Protein AF-A0A640V1C4-F1 (afdb_monomer_lite)

Radius of gyration: 20.79 Å; chains: 1; bounding box: 51×42×78 Å

Structure (mmCIF, N/CA/C/O backbone):
data_AF-A0A640V1C4-F1
#
_entry.id   AF-A0A640V1C4-F1
#
loop_
_atom_site.group_PDB
_atom_site.id
_atom_site.type_symbol
_atom_site.label_atom_id
_atom_site.label_alt_id
_atom_site.label_comp_id
_atom_site.label_asym_id
_atom_site.label_entity_id
_atom_site.label_seq_id
_atom_site.pdbx_PDB_ins_code
_atom_site.Cartn_x
_atom_site.Cartn_y
_atom_site.Cartn_z
_atom_site.occupancy
_atom_site.B_iso_or_equiv
_atom_site.auth_seq_id
_atom_site.auth_comp_id
_atom_site.auth_asym_id
_atom_site.auth_atom_id
_atom_site.pdbx_PDB_model_num
ATOM 1 N N . MET A 1 1 ? -0.169 -24.422 31.582 1.00 44.16 1 MET A N 1
ATOM 2 C CA . MET A 1 1 ? -1.119 -24.370 30.448 1.00 44.16 1 MET A CA 1
ATOM 3 C C . MET A 1 1 ? -2.430 -23.722 30.916 1.00 44.16 1 MET A C 1
ATOM 5 O O . MET A 1 1 ? -3.466 -24.357 30.898 1.00 44.16 1 MET A O 1
ATOM 9 N N . TRP A 1 2 ? -2.355 -22.484 31.422 1.00 37.91 2 TRP A N 1
ATOM 10 C CA . TRP A 1 2 ? -3.488 -21.727 32.003 1.00 37.91 2 TRP A CA 1
ATOM 11 C C . TRP A 1 2 ? -3.506 -20.279 31.468 1.00 37.91 2 TRP A C 1
ATOM 13 O O . TRP A 1 2 ? -4.555 -19.757 31.126 1.00 37.91 2 TRP A O 1
ATOM 23 N N . LEU A 1 3 ? -2.325 -19.706 31.197 1.00 38.19 3 LEU A N 1
ATOM 24 C CA . LEU A 1 3 ? -2.146 -18.369 30.606 1.00 38.19 3 LEU A CA 1
ATOM 25 C C . LEU A 1 3 ? -2.745 -18.170 29.197 1.00 38.19 3 LEU A C 1
ATOM 27 O O . LEU A 1 3 ? -3.111 -17.053 28.848 1.00 38.19 3 LEU A O 1
ATOM 31 N N . GLN A 1 4 ? -2.852 -19.220 28.373 1.00 36.84 4 GLN A N 1
ATOM 32 C CA . GLN A 1 4 ? -3.476 -19.104 27.043 1.00 36.84 4 GLN A CA 1
ATOM 33 C C . GLN A 1 4 ? -5.008 -19.062 27.117 1.00 36.84 4 GLN A C 1
ATOM 35 O O . GLN A 1 4 ? -5.627 -18.362 26.321 1.00 36.84 4 GLN A O 1
ATOM 40 N N . ALA A 1 5 ? -5.607 -19.775 28.075 1.00 37.62 5 ALA A N 1
ATOM 41 C CA . ALA A 1 5 ? -7.051 -19.762 28.290 1.00 37.62 5 ALA A CA 1
ATOM 42 C C . ALA A 1 5 ? -7.497 -18.413 28.872 1.00 37.62 5 ALA A C 1
ATOM 44 O O . ALA A 1 5 ? -8.430 -17.812 28.347 1.00 37.62 5 ALA A O 1
ATOM 45 N N . ASP A 1 6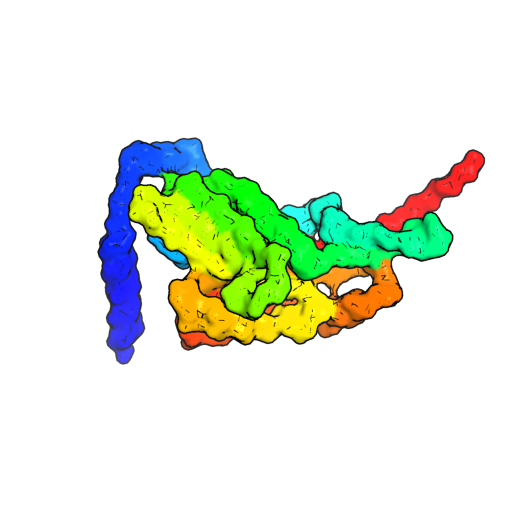 ? -6.745 -17.876 29.840 1.00 36.06 6 ASP A N 1
ATOM 46 C CA . ASP A 1 6 ? -7.008 -16.556 30.429 1.00 36.06 6 ASP A CA 1
ATOM 47 C C . ASP A 1 6 ? -6.883 -15.420 29.404 1.00 36.06 6 ASP A C 1
ATOM 49 O O . ASP A 1 6 ? -7.703 -14.506 29.387 1.00 36.06 6 ASP A O 1
ATOM 53 N N . ALA A 1 7 ? -5.910 -15.486 28.488 1.00 42.66 7 ALA A N 1
ATOM 54 C CA . ALA A 1 7 ? -5.759 -14.483 27.430 1.00 42.66 7 ALA A CA 1
ATOM 55 C C . ALA A 1 7 ? -6.919 -14.505 26.417 1.00 42.66 7 ALA A C 1
ATOM 57 O O . ALA A 1 7 ? -7.320 -13.454 25.910 1.00 42.66 7 ALA A O 1
ATOM 58 N N . VAL A 1 8 ? -7.470 -15.686 26.121 1.00 43.12 8 VAL A N 1
ATOM 59 C CA . VAL A 1 8 ? -8.673 -15.830 25.285 1.00 43.12 8 VAL A CA 1
ATOM 60 C C . VAL A 1 8 ? -9.899 -15.312 26.035 1.00 43.12 8 VAL A C 1
ATOM 62 O O . VAL A 1 8 ? -10.632 -14.493 25.489 1.00 43.12 8 VAL A O 1
ATOM 65 N N . GLN A 1 9 ? -10.058 -15.665 27.313 1.00 43.44 9 GLN A N 1
ATOM 66 C CA . GLN A 1 9 ? -11.149 -15.171 28.156 1.00 43.44 9 GLN A CA 1
ATOM 67 C C . GLN A 1 9 ? -11.111 -13.651 28.338 1.00 43.44 9 GLN A C 1
ATOM 69 O O . GLN A 1 9 ? -12.154 -13.010 28.256 1.00 43.44 9 GLN A O 1
ATOM 74 N N . MET A 1 10 ? -9.934 -13.044 28.519 1.00 38.44 10 MET A N 1
ATOM 75 C CA . MET A 1 10 ? -9.789 -11.586 28.585 1.00 38.44 10 MET A CA 1
ATOM 76 C C . MET A 1 10 ? -10.140 -10.928 27.248 1.00 38.44 10 MET A C 1
ATOM 78 O O . MET A 1 10 ? -10.856 -9.932 27.242 1.00 38.44 10 MET A O 1
ATOM 82 N N . ARG A 1 11 ? -9.714 -11.495 26.109 1.00 47.09 11 ARG A N 1
ATOM 83 C CA . ARG A 1 11 ? -10.100 -10.993 24.775 1.00 47.09 11 ARG A CA 1
ATOM 84 C C . ARG A 1 11 ? -11.603 -11.081 24.541 1.00 47.09 11 ARG A C 1
ATOM 86 O O . ARG A 1 11 ? -12.187 -10.130 24.032 1.00 47.09 11 ARG A O 1
ATOM 93 N N . ASP A 1 12 ? -12.225 -12.185 24.929 1.00 45.78 12 ASP A N 1
ATOM 94 C CA . ASP A 1 12 ? -13.661 -12.388 24.746 1.00 45.78 12 ASP A CA 1
ATOM 95 C C . ASP A 1 12 ? -14.487 -11.544 25.726 1.00 45.78 12 ASP A C 1
ATOM 97 O O . ASP A 1 12 ? -15.530 -11.015 25.349 1.00 45.78 12 ASP A O 1
ATOM 101 N N . THR A 1 13 ? -13.978 -11.295 26.935 1.00 47.22 13 THR A N 1
ATOM 102 C CA . THR A 1 13 ? -14.592 -10.369 27.902 1.00 47.22 13 THR A CA 1
ATOM 103 C C . THR A 1 13 ? -14.493 -8.922 27.423 1.00 47.22 13 THR A C 1
ATOM 105 O O . THR A 1 13 ? -15.481 -8.197 27.477 1.00 47.22 13 THR A O 1
ATOM 108 N N . VAL A 1 14 ? -13.345 -8.507 26.875 1.00 49.28 14 VAL A N 1
ATOM 109 C CA . VAL A 1 14 ? -13.180 -7.180 26.256 1.00 49.28 14 VAL A CA 1
ATOM 110 C C . VAL A 1 14 ? -14.078 -7.037 25.022 1.00 49.28 14 VAL A C 1
ATOM 112 O O . VAL A 1 14 ? -14.705 -5.996 24.857 1.00 49.28 14 VAL A O 1
ATOM 115 N N . ARG A 1 15 ? -14.227 -8.082 24.193 1.00 46.38 15 ARG A N 1
ATOM 116 C CA . ARG A 1 15 ? -15.181 -8.100 23.063 1.00 46.38 15 ARG A CA 1
ATOM 117 C C . ARG A 1 15 ? -16.635 -7.984 23.518 1.00 46.38 15 ARG A C 1
ATOM 119 O O . ARG A 1 15 ? -17.399 -7.267 22.883 1.00 46.38 15 ARG A O 1
ATOM 126 N N . ALA A 1 16 ? -17.008 -8.664 24.600 1.00 47.94 16 ALA A N 1
ATOM 127 C CA . ALA A 1 16 ? -18.356 -8.609 25.158 1.00 47.94 16 ALA A CA 1
ATOM 128 C C . ALA A 1 16 ? -18.658 -7.257 25.827 1.00 47.94 16 ALA A C 1
ATOM 130 O O . ALA A 1 16 ? -19.783 -6.776 25.749 1.00 47.94 16 ALA A O 1
ATOM 131 N N . GLN A 1 17 ? -17.657 -6.621 26.445 1.00 43.06 17 GLN A N 1
ATOM 132 C CA . GLN A 1 17 ? -17.787 -5.299 27.067 1.00 43.06 17 GLN A CA 1
ATOM 133 C C . GLN A 1 17 ? -17.730 -4.144 26.056 1.00 43.06 17 GLN A C 1
ATOM 135 O O . GLN A 1 17 ? -18.342 -3.107 26.289 1.00 43.06 17 GLN A O 1
ATOM 140 N N . ALA A 1 18 ? -17.035 -4.320 24.928 1.00 40.16 18 ALA A N 1
ATOM 141 C CA . ALA A 1 18 ? -16.987 -3.358 23.824 1.00 40.16 18 ALA A CA 1
ATOM 142 C C . ALA A 1 18 ? -18.166 -3.495 22.840 1.00 40.16 18 ALA A C 1
ATOM 144 O O . ALA A 1 18 ? -18.240 -2.757 21.856 1.00 40.16 18 ALA A O 1
ATOM 145 N N . TRP A 1 19 ? -19.082 -4.440 23.073 1.00 42.59 19 TRP A N 1
ATOM 146 C CA . TRP A 1 19 ? -20.256 -4.620 22.229 1.00 42.59 19 TRP A CA 1
ATOM 147 C C . TRP A 1 19 ? -21.322 -3.569 22.557 1.00 42.59 19 TRP A C 1
ATOM 149 O O . TRP A 1 19 ? -22.032 -3.662 23.557 1.00 42.59 19 TRP A O 1
ATOM 159 N N . LEU A 1 20 ? -21.445 -2.567 21.687 1.00 47.56 20 LEU A N 1
ATOM 160 C CA . LEU A 1 20 ? -22.594 -1.667 21.649 1.00 47.56 20 LEU A CA 1
ATOM 161 C C . LEU A 1 20 ? -23.646 -2.250 20.690 1.00 47.56 20 LEU A C 1
ATOM 163 O O . LEU A 1 20 ? -23.305 -2.575 19.548 1.00 47.56 20 LEU A O 1
ATOM 167 N N . PRO A 1 21 ? -24.912 -2.404 21.116 1.00 48.41 21 PRO A N 1
ATOM 168 C CA . PRO A 1 21 ? -25.962 -2.897 20.239 1.00 48.41 21 PRO A CA 1
ATOM 169 C C . PRO A 1 21 ? -26.198 -1.909 19.093 1.00 48.41 21 PRO A C 1
ATOM 171 O O . PRO A 1 21 ? -26.337 -0.705 19.310 1.00 48.41 21 PRO A O 1
ATOM 174 N N . LEU A 1 22 ? -26.266 -2.440 17.873 1.00 52.56 22 LEU A N 1
ATOM 175 C CA . LEU A 1 22 ? -26.587 -1.667 16.677 1.00 52.56 22 LEU A CA 1
ATOM 176 C C . LEU A 1 22 ? -27.995 -1.085 16.792 1.00 52.56 22 LEU A C 1
ATOM 178 O O . LEU A 1 22 ? -28.946 -1.760 17.192 1.00 52.56 22 LEU A O 1
ATOM 182 N N . THR A 1 23 ? -28.146 0.161 16.377 1.00 59.41 23 THR A N 1
ATOM 183 C CA . THR A 1 23 ? -29.446 0.798 16.217 1.00 59.41 23 THR A CA 1
ATOM 184 C C . THR A 1 23 ? -30.248 0.117 15.103 1.00 59.41 23 THR A C 1
ATOM 186 O O . THR A 1 23 ? -29.709 -0.438 14.144 1.00 59.41 23 THR A O 1
ATOM 189 N N . ALA A 1 24 ? -31.578 0.219 15.167 1.00 56.81 24 ALA A N 1
ATOM 190 C CA . ALA A 1 24 ? -32.470 -0.294 14.119 1.00 56.81 24 ALA A CA 1
ATOM 191 C C . ALA A 1 24 ? -32.275 0.383 12.742 1.00 56.81 24 ALA A C 1
ATOM 193 O O . ALA A 1 24 ? -32.840 -0.064 11.740 1.00 56.81 24 ALA A O 1
ATOM 194 N N . ALA A 1 25 ? -31.529 1.489 12.680 1.00 56.00 25 ALA A N 1
ATOM 195 C CA . ALA A 1 25 ? -31.087 2.103 11.434 1.00 56.00 25 ALA A CA 1
ATOM 196 C C . ALA A 1 25 ? -29.854 1.372 10.878 1.00 56.00 25 ALA A C 1
ATOM 198 O O . ALA A 1 25 ? -29.907 0.896 9.749 1.00 56.00 25 ALA A O 1
ATOM 199 N N . GLU A 1 26 ? -28.818 1.173 11.699 1.00 55.41 26 GLU A N 1
ATOM 200 C CA . GLU A 1 26 ? -27.580 0.472 11.317 1.00 55.41 26 GLU A CA 1
ATOM 201 C C . GLU A 1 26 ? -27.840 -0.987 10.909 1.00 55.41 26 GLU A C 1
ATOM 203 O O . GLU A 1 26 ? -27.316 -1.453 9.902 1.00 55.41 26 GLU A O 1
ATOM 208 N N . VAL A 1 27 ? -28.718 -1.705 11.624 1.00 56.31 27 VAL A N 1
ATOM 209 C CA . VAL A 1 27 ? -29.113 -3.077 11.245 1.00 56.31 27 VAL A CA 1
ATOM 210 C C . VAL A 1 27 ? -29.747 -3.096 9.853 1.00 56.31 27 VAL A C 1
ATOM 212 O O . VAL A 1 27 ? -29.447 -3.958 9.034 1.00 56.31 27 VAL A O 1
ATOM 215 N N . ARG A 1 28 ? -30.605 -2.122 9.552 1.00 53.81 28 ARG A N 1
ATOM 216 C CA . ARG A 1 28 ? -31.293 -2.022 8.260 1.00 53.81 28 ARG A CA 1
ATOM 217 C C . ARG A 1 28 ? -30.329 -1.654 7.135 1.00 53.81 28 ARG A C 1
ATOM 219 O O . ARG A 1 28 ? -30.473 -2.144 6.021 1.00 53.81 28 ARG A O 1
ATOM 226 N N . GLU A 1 29 ? -29.344 -0.820 7.433 1.00 57.28 29 GLU A N 1
ATOM 227 C CA . GLU A 1 29 ? -28.313 -0.364 6.503 1.00 57.28 29 GLU A CA 1
ATOM 228 C C . GLU A 1 29 ? -27.321 -1.483 6.140 1.00 57.28 29 GLU A C 1
ATOM 230 O O . GLU A 1 29 ? -26.964 -1.641 4.974 1.00 57.28 29 GLU A O 1
ATOM 235 N N . VAL A 1 30 ? -26.968 -2.342 7.102 1.00 56.03 30 VAL A N 1
ATOM 236 C CA . VAL A 1 30 ? -26.207 -3.583 6.862 1.00 56.03 30 VAL A CA 1
ATOM 237 C C . VAL A 1 30 ? -27.022 -4.580 6.033 1.00 56.03 30 VAL A C 1
ATOM 239 O O . VAL A 1 30 ? -26.510 -5.173 5.089 1.00 56.03 30 VAL A O 1
ATOM 242 N N . LEU A 1 31 ? -28.309 -4.754 6.352 1.00 49.59 31 LEU A N 1
ATOM 243 C CA . LEU A 1 31 ? -29.178 -5.725 5.675 1.00 49.59 31 LEU A CA 1
ATOM 244 C C . LEU A 1 31 ? -29.543 -5.336 4.234 1.00 49.59 31 LEU A C 1
ATOM 246 O O . LEU A 1 31 ? -29.953 -6.196 3.458 1.00 49.59 31 LEU A O 1
ATOM 250 N N . THR A 1 32 ? -29.413 -4.062 3.865 1.00 51.41 32 THR A N 1
ATOM 251 C CA . THR A 1 32 ? -29.783 -3.550 2.533 1.00 51.41 32 THR A CA 1
ATOM 252 C C . THR A 1 32 ? -28.600 -3.422 1.571 1.00 51.41 32 THR A C 1
ATOM 254 O O . THR A 1 32 ? -28.812 -3.136 0.396 1.00 51.41 32 THR A O 1
ATOM 257 N N . SER A 1 33 ? -27.361 -3.655 2.018 1.00 49.31 33 SER A N 1
ATOM 258 C CA . SER A 1 33 ? -26.157 -3.599 1.176 1.00 49.31 33 SER A CA 1
ATOM 259 C C . SER A 1 33 ? -25.175 -4.728 1.531 1.00 49.31 33 SER A C 1
ATOM 261 O O . SER A 1 33 ? -24.498 -4.636 2.553 1.00 49.31 33 SER A O 1
ATOM 263 N N . PRO A 1 34 ? -25.020 -5.766 0.684 1.00 50.31 34 PRO A N 1
ATOM 264 C CA . PRO A 1 34 ? -24.156 -6.922 0.969 1.00 50.31 34 PRO A CA 1
ATOM 265 C C . PRO A 1 34 ? -22.673 -6.581 1.184 1.00 50.31 34 PRO A C 1
ATOM 267 O O . PRO A 1 34 ? -21.942 -7.354 1.798 1.00 50.31 34 PRO A O 1
ATOM 270 N N . SER A 1 35 ? -22.215 -5.437 0.668 1.00 49.25 35 SER A N 1
ATOM 271 C CA . SER A 1 35 ? -20.837 -4.952 0.800 1.00 49.25 35 SER A CA 1
ATOM 272 C C . SER A 1 35 ? -20.545 -4.260 2.134 1.00 49.25 35 SER A C 1
ATOM 274 O O . SER A 1 35 ? -19.381 -3.977 2.421 1.00 49.25 35 SER A O 1
ATOM 276 N N . ARG A 1 36 ? -21.568 -3.960 2.946 1.00 53.66 36 ARG A N 1
ATOM 277 C CA . ARG A 1 36 ? -21.423 -3.139 4.149 1.00 53.66 36 ARG A CA 1
ATOM 278 C C . ARG A 1 36 ? -21.170 -3.989 5.394 1.00 53.66 36 ARG A C 1
ATOM 280 O O . ARG A 1 36 ? -21.973 -4.849 5.747 1.00 53.66 36 ARG A O 1
ATOM 287 N N . ARG A 1 37 ? -20.052 -3.736 6.086 1.00 56.66 37 ARG A N 1
ATOM 288 C CA . ARG A 1 37 ? -19.650 -4.471 7.302 1.00 56.66 37 ARG A CA 1
ATOM 289 C C . ARG A 1 37 ? -19.792 -3.623 8.568 1.00 56.66 37 ARG A C 1
ATOM 291 O O . ARG A 1 37 ? -19.600 -2.408 8.552 1.00 56.66 37 ARG A O 1
ATOM 298 N N . ILE A 1 38 ? -20.101 -4.298 9.675 1.00 56.31 38 ILE A N 1
ATOM 299 C CA . ILE A 1 38 ? -20.095 -3.733 11.030 1.00 56.31 38 ILE A CA 1
ATOM 300 C C . ILE A 1 38 ? -18.656 -3.742 11.546 1.00 56.31 38 ILE A C 1
ATOM 302 O O . ILE A 1 38 ? -18.077 -4.807 11.754 1.00 56.31 38 ILE A O 1
ATOM 306 N N . THR A 1 39 ? -18.080 -2.561 11.752 1.00 62.75 39 THR A N 1
ATOM 307 C CA . THR A 1 39 ? -16.730 -2.383 12.304 1.00 62.75 39 THR A CA 1
ATOM 308 C C . THR A 1 39 ? -16.825 -1.589 13.603 1.00 62.75 39 THR A C 1
ATOM 310 O O . THR A 1 39 ? -17.024 -0.375 13.579 1.00 62.75 39 THR A O 1
ATOM 313 N N . GLY A 1 40 ? -16.714 -2.281 14.735 1.00 65.62 40 GLY A N 1
ATOM 314 C CA . GLY A 1 40 ? -16.736 -1.695 16.079 1.00 65.62 40 GLY A CA 1
ATOM 315 C C . GLY A 1 40 ? -15.362 -1.624 16.752 1.00 65.62 40 GLY A C 1
ATOM 316 O O . GLY A 1 40 ? -15.235 -0.998 17.798 1.00 65.62 40 GLY A O 1
ATOM 317 N N . SER A 1 41 ? -14.326 -2.245 16.172 1.00 78.00 41 SER A N 1
ATOM 318 C CA . SER A 1 41 ? -12.961 -2.230 16.715 1.00 78.00 41 SER A CA 1
ATOM 319 C C . SER A 1 41 ? -11.917 -1.844 15.670 1.00 78.00 41 SER A C 1
ATOM 321 O O . SER A 1 41 ? -12.142 -1.964 14.461 1.00 78.00 41 SER A O 1
ATOM 323 N N . ARG A 1 42 ? -10.741 -1.413 16.142 1.00 82.25 42 ARG A N 1
ATOM 324 C CA . ARG A 1 42 ? -9.599 -1.086 15.280 1.00 82.25 42 ARG A CA 1
ATOM 325 C C . ARG A 1 42 ? -9.174 -2.291 14.441 1.00 82.25 42 ARG A C 1
ATOM 327 O O . ARG A 1 42 ? -8.930 -2.128 13.260 1.00 82.25 42 ARG A O 1
ATOM 334 N N . GLU A 1 43 ? -9.152 -3.495 15.006 1.00 84.69 43 GLU A N 1
ATOM 335 C CA . GLU A 1 43 ? -8.774 -4.732 14.304 1.00 84.69 43 GLU A CA 1
ATOM 336 C C . GLU A 1 43 ? -9.743 -5.051 13.164 1.00 84.69 43 GLU A C 1
ATOM 338 O O . GLU A 1 43 ? -9.320 -5.430 12.074 1.00 84.69 43 GLU A O 1
ATOM 343 N N . GLN A 1 44 ? -11.045 -4.860 13.396 1.00 81.62 44 GLN A N 1
ATOM 344 C CA . GLN A 1 44 ? -12.054 -5.017 12.351 1.00 81.62 44 GLN A CA 1
ATOM 345 C C . GLN A 1 44 ? -11.887 -3.959 11.260 1.00 81.62 44 GLN A C 1
ATOM 347 O O . GLN A 1 44 ? -11.971 -4.288 10.079 1.00 81.62 44 GLN A O 1
ATOM 352 N N . PHE A 1 45 ? -11.615 -2.706 11.636 1.00 86.00 45 PHE A N 1
ATOM 353 C CA . PHE A 1 45 ? -11.365 -1.649 10.662 1.00 86.00 45 PHE A CA 1
ATOM 354 C C . PHE A 1 45 ? -10.083 -1.910 9.853 1.00 86.00 45 PHE A C 1
ATOM 356 O O . PHE A 1 45 ? -10.128 -1.838 8.627 1.00 86.00 45 PHE A O 1
ATOM 363 N N . THR A 1 46 ? -8.982 -2.334 10.484 1.00 88.50 46 THR A N 1
ATOM 364 C CA . THR A 1 46 ? -7.753 -2.734 9.779 1.00 88.50 46 THR A CA 1
ATOM 365 C C . THR A 1 46 ? -8.011 -3.883 8.812 1.00 88.50 46 THR A C 1
ATOM 367 O O . THR A 1 46 ? -7.509 -3.847 7.693 1.00 88.50 46 THR A O 1
ATOM 370 N N . ALA A 1 47 ? -8.813 -4.882 9.198 1.00 87.69 47 ALA A N 1
ATOM 371 C CA . ALA A 1 47 ? -9.174 -5.979 8.304 1.00 87.69 47 ALA A CA 1
ATOM 372 C C . ALA A 1 47 ? -9.929 -5.478 7.061 1.00 87.69 47 ALA A C 1
ATOM 374 O O . ALA A 1 47 ? -9.615 -5.899 5.953 1.00 87.69 47 ALA A O 1
ATOM 375 N N . VAL A 1 48 ? -10.858 -4.528 7.220 1.00 87.38 48 VAL A N 1
ATOM 376 C CA . VAL A 1 48 ? -11.571 -3.909 6.089 1.00 87.38 48 VAL A CA 1
ATOM 377 C C . VAL A 1 48 ? -10.623 -3.098 5.194 1.00 87.38 48 VAL A C 1
ATOM 379 O O . VAL A 1 48 ? -10.716 -3.193 3.969 1.00 87.38 48 VAL A O 1
ATOM 382 N N . VAL A 1 49 ? -9.677 -2.347 5.770 1.00 91.00 49 VAL A N 1
ATOM 383 C CA . VAL A 1 49 ? -8.633 -1.643 4.998 1.00 91.00 49 VAL A CA 1
ATOM 384 C C . VAL A 1 49 ? -7.750 -2.643 4.241 1.00 91.00 49 VAL A C 1
ATOM 386 O O . VAL A 1 49 ? -7.473 -2.448 3.060 1.00 91.00 49 VAL A O 1
ATOM 389 N N . ALA A 1 50 ? -7.338 -3.737 4.886 1.00 92.88 50 ALA A N 1
ATOM 390 C CA . ALA A 1 50 ? -6.513 -4.777 4.276 1.00 92.88 50 ALA A CA 1
ATOM 391 C C . ALA A 1 50 ? -7.236 -5.506 3.130 1.00 92.88 50 ALA A C 1
ATOM 393 O O . ALA A 1 50 ? -6.617 -5.795 2.109 1.00 92.88 50 ALA A O 1
ATOM 394 N N . GLU A 1 51 ? -8.538 -5.762 3.262 1.00 90.31 51 GLU A N 1
ATOM 395 C CA . GLU A 1 51 ? -9.362 -6.302 2.175 1.00 90.31 51 GLU A CA 1
ATOM 396 C C . GLU A 1 51 ? -9.449 -5.326 0.998 1.00 90.31 51 GLU A C 1
ATOM 398 O O . GLU A 1 51 ? -9.211 -5.726 -0.137 1.00 90.31 51 GLU A O 1
ATOM 403 N N . ALA A 1 52 ? -9.699 -4.036 1.255 1.00 92.12 52 ALA A N 1
ATOM 404 C CA . ALA A 1 52 ? -9.725 -3.021 0.201 1.00 92.12 52 ALA A CA 1
ATOM 405 C C . ALA A 1 52 ? -8.371 -2.900 -0.526 1.00 92.12 52 ALA A C 1
ATOM 407 O O . ALA A 1 52 ? -8.343 -2.735 -1.745 1.00 92.12 52 ALA A O 1
ATOM 408 N N . LEU A 1 53 ? -7.251 -3.029 0.196 1.00 95.44 53 LEU A N 1
ATOM 409 C CA . LEU A 1 53 ? -5.910 -3.133 -0.392 1.00 95.44 53 LEU A CA 1
ATOM 410 C C . LEU A 1 53 ? -5.741 -4.399 -1.244 1.00 95.44 53 LEU A C 1
ATOM 412 O O . LEU A 1 53 ? -5.061 -4.345 -2.267 1.00 95.44 53 LEU A O 1
ATOM 416 N N . GLY A 1 54 ? -6.331 -5.521 -0.829 1.00 95.19 54 GLY A N 1
ATOM 417 C CA . GLY A 1 54 ? -6.363 -6.762 -1.605 1.00 95.19 54 GLY A CA 1
ATOM 418 C C . GLY A 1 54 ? -7.078 -6.578 -2.941 1.00 95.19 54 GLY A C 1
ATOM 419 O O . GLY A 1 54 ? -6.522 -6.927 -3.979 1.00 95.19 54 GLY A O 1
ATOM 420 N N . ASP A 1 55 ? -8.236 -5.920 -2.931 1.00 93.81 55 ASP A N 1
ATOM 421 C CA . ASP A 1 55 ? -8.984 -5.630 -4.158 1.00 93.81 55 ASP A CA 1
ATOM 422 C C . ASP A 1 55 ? -8.217 -4.676 -5.085 1.00 93.81 55 ASP A C 1
ATOM 424 O O . ASP A 1 55 ? -8.162 -4.896 -6.291 1.00 93.81 55 ASP A O 1
ATOM 428 N N . ILE A 1 56 ? -7.542 -3.655 -4.535 1.00 95.69 56 ILE A N 1
ATOM 429 C CA . ILE A 1 56 ? -6.633 -2.791 -5.314 1.00 95.69 56 ILE A CA 1
ATOM 430 C C . ILE A 1 56 ? -5.512 -3.621 -5.961 1.00 95.69 56 ILE A C 1
ATOM 432 O O . ILE A 1 56 ? -5.147 -3.380 -7.112 1.00 95.69 56 ILE A O 1
ATOM 436 N N . ALA A 1 57 ? -4.953 -4.596 -5.239 1.00 96.94 57 ALA A N 1
ATOM 437 C CA . ALA A 1 57 ? -3.903 -5.467 -5.762 1.00 96.94 57 ALA A CA 1
ATOM 438 C C . ALA A 1 57 ? -4.405 -6.383 -6.891 1.00 96.94 57 ALA A C 1
ATOM 440 O O . ALA A 1 57 ? -3.647 -6.685 -7.817 1.00 96.94 57 ALA A O 1
ATOM 441 N N . ASP A 1 58 ? -5.654 -6.840 -6.815 1.00 95.94 58 ASP A N 1
ATOM 442 C CA . ASP A 1 58 ? -6.297 -7.653 -7.849 1.00 95.94 58 ASP A CA 1
ATOM 443 C C . ASP A 1 58 ? -6.634 -6.822 -9.097 1.00 95.94 58 ASP A C 1
ATOM 445 O O . ASP A 1 58 ? -6.326 -7.249 -10.218 1.00 95.94 58 ASP A O 1
ATOM 449 N N . ASP A 1 59 ? -7.150 -5.604 -8.915 1.00 95.44 59 ASP A N 1
ATOM 450 C CA . ASP A 1 59 ? -7.382 -4.647 -10.003 1.00 95.44 59 ASP A CA 1
ATOM 451 C C . ASP A 1 59 ? -6.064 -4.321 -10.714 1.00 95.44 59 ASP A C 1
ATOM 453 O O . ASP A 1 59 ? -5.961 -4.457 -11.931 1.00 95.44 59 ASP A O 1
ATOM 457 N N . LEU A 1 60 ? -5.002 -3.997 -9.966 1.00 95.69 60 LEU A N 1
ATOM 458 C CA . LEU A 1 60 ? -3.682 -3.748 -10.551 1.00 95.69 60 LEU A CA 1
ATOM 459 C C . LEU A 1 60 ? -3.129 -4.962 -11.290 1.00 95.69 60 LEU A C 1
ATOM 461 O O . LEU A 1 60 ? -2.413 -4.784 -12.265 1.00 95.69 60 LEU A O 1
ATOM 465 N N . ARG A 1 61 ? -3.442 -6.196 -10.885 1.00 93.88 61 ARG A N 1
ATOM 466 C CA . ARG A 1 61 ? -2.982 -7.399 -11.598 1.00 93.88 61 ARG A CA 1
ATOM 467 C C . ARG A 1 61 ? -3.694 -7.574 -12.938 1.00 93.88 61 ARG A C 1
ATOM 469 O O . ARG A 1 61 ? -3.070 -7.980 -13.920 1.00 93.88 61 ARG A O 1
ATOM 476 N N . THR A 1 62 ? -4.982 -7.261 -12.989 1.00 94.06 62 THR A N 1
ATOM 477 C CA . THR A 1 62 ? -5.840 -7.520 -14.154 1.00 94.06 62 THR A CA 1
ATOM 478 C C . THR A 1 62 ? -5.909 -6.343 -15.128 1.00 94.06 62 THR A C 1
ATOM 480 O O . THR A 1 62 ? -6.005 -6.563 -16.334 1.00 94.06 62 THR A O 1
ATOM 483 N N . ASP A 1 63 ? -5.749 -5.111 -14.647 1.00 94.50 63 ASP A N 1
ATOM 484 C CA . ASP A 1 63 ? -5.884 -3.888 -15.434 1.00 94.50 63 ASP A CA 1
ATOM 485 C C . ASP A 1 63 ? -4.520 -3.241 -15.738 1.00 94.50 63 ASP A C 1
ATOM 487 O O . ASP A 1 63 ? -3.868 -2.610 -14.900 1.00 94.50 63 ASP A O 1
ATOM 491 N N . ARG A 1 64 ? -4.089 -3.365 -16.999 1.00 92.00 64 ARG A N 1
ATOM 492 C CA . ARG A 1 64 ? -2.875 -2.706 -17.504 1.00 92.00 64 ARG A CA 1
ATOM 493 C C . ARG A 1 64 ? -2.996 -1.181 -17.503 1.00 92.00 64 ARG A C 1
ATOM 495 O O . ARG A 1 64 ? -1.990 -0.519 -17.259 1.00 92.00 64 ARG A O 1
ATOM 502 N N . ALA A 1 65 ? -4.169 -0.625 -17.800 1.00 92.06 65 ALA A N 1
ATOM 503 C CA . ALA A 1 65 ? -4.373 0.820 -17.820 1.00 92.06 65 ALA A CA 1
ATOM 504 C C . ALA A 1 65 ? -4.255 1.399 -16.406 1.00 92.06 65 ALA A C 1
ATOM 506 O O . ALA A 1 65 ? -3.643 2.452 -16.233 1.00 92.06 65 ALA A O 1
ATOM 507 N N . LEU A 1 66 ? -4.748 0.681 -15.393 1.00 93.25 66 LEU A N 1
ATOM 508 C CA . LEU A 1 66 ? -4.542 1.049 -13.993 1.00 93.25 66 LEU A CA 1
ATOM 509 C C . LEU A 1 66 ? -3.059 1.018 -13.613 1.00 93.25 66 LEU A C 1
ATOM 511 O O . LEU A 1 66 ? -2.565 1.983 -13.034 1.00 93.25 66 LEU A O 1
ATOM 515 N N . ARG A 1 67 ? -2.314 -0.028 -14.011 1.00 95.00 67 ARG A N 1
ATOM 516 C CA . ARG A 1 67 ? -0.853 -0.053 -13.812 1.00 95.00 67 ARG A CA 1
ATOM 517 C C . ARG A 1 67 ? -0.178 1.124 -14.499 1.00 95.00 67 ARG A C 1
ATOM 519 O O . ARG A 1 67 ? 0.635 1.781 -13.869 1.00 95.00 67 ARG A O 1
ATOM 526 N N . ALA A 1 68 ? -0.531 1.427 -15.749 1.00 92.56 68 ALA A N 1
ATOM 527 C CA . ALA A 1 68 ? 0.077 2.507 -16.524 1.00 92.56 68 ALA A CA 1
ATOM 528 C C . ALA A 1 68 ? -0.088 3.897 -15.880 1.00 92.56 68 ALA A C 1
ATOM 530 O O . ALA A 1 68 ? 0.779 4.746 -16.066 1.00 92.56 68 ALA A O 1
ATOM 531 N N . GLN A 1 69 ? -1.137 4.126 -15.079 1.00 93.44 69 GLN A N 1
ATOM 532 C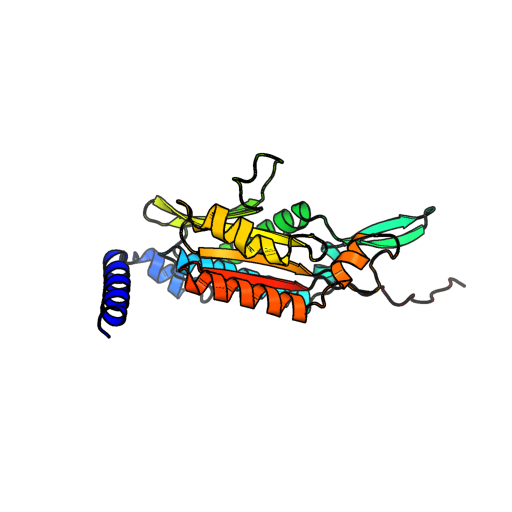 CA . GLN A 1 69 ? -1.306 5.372 -14.315 1.00 93.44 69 GLN A CA 1
ATOM 533 C C . GLN A 1 69 ? -0.213 5.584 -13.255 1.00 93.44 69 GLN A C 1
ATOM 535 O O . GLN A 1 69 ? 0.042 6.721 -12.867 1.00 93.44 69 GLN A O 1
ATOM 540 N N . LEU A 1 70 ? 0.454 4.512 -12.815 1.00 96.19 70 LEU A N 1
ATOM 541 C CA . LEU A 1 70 ? 1.554 4.553 -11.845 1.00 96.19 70 LEU A CA 1
ATOM 542 C C . LEU A 1 70 ? 2.916 4.847 -12.496 1.00 96.19 70 LEU A C 1
ATOM 544 O O . LEU A 1 70 ? 3.951 4.766 -11.836 1.00 96.19 70 LEU A O 1
ATOM 548 N N . TRP A 1 71 ? 2.931 5.145 -13.796 1.00 95.50 71 TRP A N 1
ATOM 549 C CA . TRP A 1 71 ? 4.140 5.380 -14.573 1.00 95.50 71 TRP A CA 1
ATOM 550 C C . TRP A 1 71 ? 4.063 6.710 -15.323 1.00 95.50 71 TRP A C 1
ATOM 552 O O . TRP A 1 71 ? 3.102 7.010 -16.029 1.00 95.50 71 TRP A O 1
ATOM 562 N N . HIS A 1 72 ? 5.132 7.494 -15.243 1.00 93.56 72 HIS A N 1
ATOM 563 C CA . HIS A 1 72 ? 5.284 8.744 -15.973 1.00 93.56 72 HIS A CA 1
ATOM 564 C C . HIS A 1 72 ? 6.111 8.532 -17.231 1.00 93.56 72 HIS A C 1
ATOM 566 O O . HIS A 1 72 ? 7.212 7.976 -17.201 1.00 93.56 72 HIS A O 1
ATOM 572 N N . ARG A 1 73 ? 5.597 9.022 -18.357 1.00 89.25 73 ARG A N 1
ATOM 573 C CA . ARG A 1 73 ? 6.327 9.002 -19.623 1.00 89.25 73 ARG A CA 1
ATOM 574 C C . ARG A 1 73 ? 7.539 9.928 -19.537 1.00 89.25 73 ARG A C 1
ATOM 576 O O . ARG A 1 73 ? 7.419 11.077 -19.113 1.00 89.25 73 ARG A O 1
ATOM 583 N N . ARG A 1 74 ? 8.692 9.461 -20.012 1.00 83.38 74 ARG A N 1
ATOM 584 C CA . ARG A 1 74 ? 9.935 10.232 -20.084 1.00 83.38 74 ARG A CA 1
ATOM 585 C C . ARG A 1 74 ? 10.333 10.462 -21.539 1.00 83.38 74 ARG A C 1
ATOM 587 O O . ARG A 1 74 ? 10.280 9.555 -22.373 1.00 83.38 74 ARG A O 1
ATOM 594 N N . ARG A 1 75 ? 10.745 11.696 -21.839 1.00 79.50 75 ARG A N 1
ATOM 595 C CA . ARG A 1 75 ? 11.346 12.053 -23.127 1.00 79.50 75 ARG A CA 1
ATOM 596 C C . ARG A 1 75 ? 12.863 12.059 -23.035 1.00 79.50 75 ARG A C 1
ATOM 598 O O . ARG A 1 75 ? 13.419 12.511 -22.036 1.00 79.50 75 ARG A O 1
ATOM 605 N N . ARG A 1 76 ? 13.521 11.634 -24.108 1.00 69.31 76 ARG A N 1
ATOM 606 C CA . ARG A 1 76 ? 14.955 11.830 -24.328 1.00 69.31 76 ARG A CA 1
ATOM 607 C C . ARG A 1 76 ? 15.134 12.358 -25.744 1.00 69.31 76 ARG A C 1
ATOM 609 O O . ARG A 1 76 ? 14.630 11.753 -26.676 1.00 69.31 76 ARG A O 1
ATOM 616 N N . ASN A 1 77 ? 15.826 13.488 -25.894 1.00 69.12 77 ASN A N 1
ATOM 617 C CA . ASN A 1 77 ? 16.067 14.133 -27.192 1.00 69.12 77 ASN A CA 1
ATOM 618 C C . ASN A 1 77 ? 14.787 14.325 -28.038 1.00 69.12 77 ASN A C 1
ATOM 620 O O . ASN A 1 77 ? 14.794 14.069 -29.231 1.00 69.12 77 ASN A O 1
ATOM 624 N N . ASN A 1 78 ? 13.699 14.788 -27.409 1.00 73.38 78 ASN A N 1
ATOM 625 C CA . ASN A 1 78 ? 12.365 15.000 -28.001 1.00 73.38 78 ASN A CA 1
ATOM 626 C C . ASN A 1 78 ? 11.551 13.748 -28.372 1.00 73.38 78 ASN A C 1
ATOM 628 O O . ASN A 1 78 ? 10.350 13.894 -28.600 1.00 73.38 78 ASN A O 1
ATOM 632 N N . ASP A 1 79 ? 12.122 12.547 -28.285 1.00 69.44 79 ASP A N 1
ATOM 633 C CA . ASP A 1 79 ? 11.391 11.294 -28.480 1.00 69.44 79 ASP A CA 1
ATOM 634 C C . ASP A 1 79 ? 10.870 10.729 -27.155 1.00 69.44 79 ASP A C 1
ATOM 636 O O . ASP A 1 79 ? 11.485 10.880 -26.093 1.00 69.44 79 ASP A O 1
ATOM 640 N N . TRP A 1 80 ? 9.710 10.073 -27.199 1.00 68.38 80 TRP A N 1
ATOM 641 C CA . TRP A 1 80 ? 9.203 9.288 -26.075 1.00 68.38 80 TRP A CA 1
ATOM 642 C C . TRP A 1 80 ? 9.918 7.945 -26.055 1.00 68.38 80 TRP A C 1
ATOM 644 O O . TRP A 1 80 ? 9.688 7.117 -26.929 1.00 68.38 80 TRP A O 1
ATOM 654 N N . VAL A 1 81 ? 10.784 7.737 -25.066 1.00 71.19 81 VAL A N 1
ATOM 655 C CA . VAL A 1 81 ? 11.689 6.578 -25.068 1.00 71.19 81 VAL A CA 1
ATOM 656 C C . VAL A 1 81 ? 11.295 5.542 -24.021 1.00 71.19 81 VAL A C 1
ATOM 658 O O . VAL A 1 81 ? 11.538 4.355 -24.213 1.00 71.19 81 VAL A O 1
ATOM 661 N N . SER A 1 82 ? 10.703 5.967 -22.903 1.00 85.12 82 SER A N 1
ATOM 662 C CA . SER A 1 82 ? 10.542 5.090 -21.743 1.00 85.12 82 SER A CA 1
ATOM 663 C C . SER A 1 82 ? 9.591 5.657 -20.691 1.00 85.12 82 SER A C 1
ATOM 665 O O . SER A 1 82 ? 9.061 6.767 -20.819 1.00 85.12 82 SER A O 1
ATOM 667 N N . TYR A 1 83 ? 9.389 4.877 -19.632 1.00 92.69 83 TYR A N 1
ATOM 668 C CA . TYR A 1 83 ? 8.622 5.249 -18.456 1.00 92.69 83 TYR A CA 1
ATOM 669 C C . TYR A 1 83 ? 9.498 5.247 -17.204 1.00 92.69 83 TYR A C 1
ATOM 671 O O . TYR A 1 83 ? 10.461 4.486 -17.093 1.00 92.69 83 TYR A O 1
ATOM 679 N N . VAL A 1 84 ? 9.130 6.077 -16.237 1.00 94.56 84 VAL A N 1
ATOM 680 C CA . VAL A 1 84 ? 9.646 6.024 -14.869 1.00 94.56 84 VAL A CA 1
ATOM 681 C C . VAL A 1 84 ? 8.493 5.871 -13.890 1.00 94.56 84 VAL A C 1
ATOM 683 O O . VAL A 1 84 ? 7.415 6.400 -14.156 1.00 94.56 84 VAL A O 1
ATOM 686 N N . PRO A 1 85 ? 8.674 5.134 -12.790 1.00 96.50 85 PRO A N 1
ATOM 687 C CA . PRO A 1 85 ? 7.602 4.920 -11.835 1.00 96.50 85 PRO A CA 1
ATOM 688 C C . PRO A 1 85 ? 7.269 6.217 -11.091 1.00 96.50 85 PRO A C 1
ATOM 690 O O . PRO A 1 85 ? 8.131 7.092 -10.945 1.00 96.50 85 PRO A O 1
ATOM 693 N N . ALA A 1 86 ? 6.031 6.309 -10.615 1.00 94.69 86 ALA A N 1
ATOM 694 C CA . ALA A 1 86 ? 5.594 7.342 -9.685 1.00 94.69 86 ALA A CA 1
ATOM 695 C C . ALA A 1 86 ? 6.421 7.301 -8.392 1.00 94.69 86 ALA A C 1
ATOM 697 O O . ALA A 1 86 ? 6.819 6.228 -7.926 1.00 94.69 86 ALA A O 1
ATOM 698 N N . GLU A 1 87 ? 6.689 8.462 -7.796 1.00 92.69 87 GLU A N 1
ATOM 699 C CA . GLU A 1 87 ? 7.435 8.519 -6.539 1.00 92.69 87 GLU A CA 1
ATOM 700 C C . GLU A 1 87 ? 6.617 7.963 -5.363 1.00 92.69 87 GLU A C 1
ATOM 702 O O . GLU A 1 87 ? 5.389 7.897 -5.397 1.00 92.69 87 GLU A O 1
ATOM 707 N N . GLU A 1 88 ? 7.291 7.608 -4.267 1.00 89.62 88 GLU A N 1
ATOM 708 C CA . GLU A 1 88 ? 6.650 7.019 -3.079 1.00 89.62 88 GLU A CA 1
ATOM 709 C C . GLU A 1 88 ? 5.497 7.882 -2.531 1.00 89.62 88 GLU A C 1
ATOM 711 O O . GLU A 1 88 ? 4.428 7.367 -2.212 1.00 89.62 88 GLU A O 1
ATOM 716 N N . ARG A 1 89 ? 5.651 9.213 -2.524 1.00 87.69 89 ARG A N 1
ATOM 717 C CA . ARG A 1 89 ? 4.589 10.149 -2.110 1.00 87.69 89 ARG A CA 1
ATOM 718 C C . ARG A 1 89 ? 3.380 10.134 -3.050 1.00 87.69 89 ARG A C 1
ATOM 720 O O . ARG A 1 89 ? 2.236 10.249 -2.603 1.00 87.69 89 ARG A O 1
ATOM 727 N N . GLU A 1 90 ? 3.628 10.028 -4.351 1.00 91.06 90 GLU A N 1
ATOM 728 C CA . GLU A 1 90 ? 2.564 9.923 -5.352 1.00 91.06 90 GLU A CA 1
ATOM 729 C C . GLU A 1 90 ? 1.819 8.600 -5.182 1.00 91.06 90 GLU A C 1
ATOM 731 O O . GLU A 1 90 ? 0.589 8.589 -5.224 1.00 91.06 90 GLU A O 1
ATOM 736 N N . MET A 1 91 ? 2.541 7.521 -4.860 1.00 93.50 91 MET A N 1
ATOM 737 C CA . MET A 1 91 ? 1.945 6.229 -4.533 1.00 93.50 91 MET A CA 1
ATOM 738 C C . MET A 1 91 ? 1.063 6.284 -3.287 1.00 93.50 91 MET A C 1
ATOM 740 O O . MET A 1 91 ? -0.064 5.793 -3.338 1.00 93.50 91 MET A O 1
ATOM 744 N N . SER A 1 92 ? 1.508 6.919 -2.199 1.00 89.31 92 SER A N 1
ATOM 745 C CA . SER A 1 92 ? 0.676 7.105 -1.000 1.00 89.31 92 SER A CA 1
ATOM 746 C C . SER A 1 92 ? -0.576 7.929 -1.303 1.00 89.31 92 SER A C 1
ATOM 748 O O . SER A 1 92 ? -1.674 7.577 -0.881 1.00 89.31 92 SER A O 1
ATOM 750 N N . THR A 1 93 ? -0.446 8.992 -2.101 1.00 88.25 93 THR A N 1
ATOM 751 C CA . THR A 1 93 ? -1.589 9.831 -2.503 1.00 88.25 93 THR A CA 1
ATOM 752 C C . THR A 1 93 ? -2.586 9.063 -3.370 1.00 88.25 93 THR A C 1
ATOM 754 O O . THR A 1 93 ? -3.797 9.167 -3.169 1.00 88.25 93 THR A O 1
ATOM 757 N N . TRP A 1 94 ? -2.094 8.287 -4.336 1.00 93.94 94 TRP A N 1
ATOM 758 C CA . TRP A 1 94 ? -2.929 7.454 -5.196 1.00 93.94 94 TRP A CA 1
ATOM 759 C C . TRP A 1 94 ? -3.646 6.368 -4.386 1.00 93.94 94 TRP A C 1
ATOM 761 O O . TRP A 1 94 ? -4.863 6.223 -4.500 1.00 93.94 94 TRP A O 1
ATOM 771 N N . LEU A 1 95 ? -2.928 5.682 -3.489 1.00 93.31 95 LEU A N 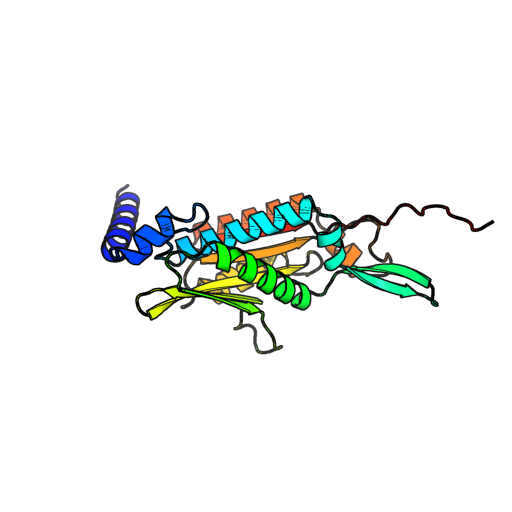1
ATOM 772 C CA . LEU A 1 95 ? -3.508 4.675 -2.600 1.00 93.31 95 LEU A CA 1
ATOM 773 C C . LEU A 1 95 ? -4.577 5.253 -1.682 1.00 93.31 95 LEU A C 1
ATOM 775 O O . LEU A 1 95 ? -5.614 4.620 -1.502 1.00 93.31 95 LEU A O 1
ATOM 779 N N . ALA A 1 96 ? -4.351 6.445 -1.129 1.00 88.69 96 ALA A N 1
ATOM 780 C CA . ALA A 1 96 ? -5.327 7.105 -0.274 1.00 88.69 96 ALA A CA 1
ATOM 781 C C . ALA A 1 96 ? -6.667 7.299 -0.997 1.00 88.69 96 ALA A C 1
ATOM 783 O O . ALA A 1 96 ? -7.710 6.932 -0.460 1.00 88.69 96 ALA A O 1
ATOM 784 N N . ARG A 1 97 ? -6.629 7.775 -2.247 1.00 89.38 97 ARG A N 1
ATOM 785 C CA . ARG A 1 97 ? -7.827 7.970 -3.082 1.00 89.38 97 ARG A CA 1
ATOM 786 C C . ARG A 1 97 ? -8.528 6.653 -3.410 1.00 89.38 97 ARG A C 1
ATOM 788 O O . ARG A 1 97 ? -9.749 6.559 -3.299 1.00 89.38 97 ARG A O 1
ATOM 795 N N . GLU A 1 98 ? -7.768 5.628 -3.791 1.00 91.31 98 GLU A N 1
ATOM 796 C CA . GLU A 1 98 ? -8.324 4.310 -4.115 1.00 91.31 98 GLU A CA 1
ATOM 797 C C . GLU A 1 98 ? -8.948 3.618 -2.894 1.00 91.31 98 GLU A C 1
ATOM 799 O O . GLU A 1 98 ? -9.978 2.941 -3.020 1.00 91.31 98 GLU A O 1
ATOM 804 N N . LEU A 1 99 ? -8.353 3.799 -1.713 1.00 90.00 99 LEU A N 1
ATOM 805 C CA . LEU A 1 99 ? -8.895 3.314 -0.448 1.00 90.00 99 LEU A CA 1
ATOM 806 C C . LEU A 1 99 ? -10.147 4.081 -0.047 1.00 90.00 99 LEU A C 1
ATOM 808 O O . LEU A 1 99 ? -11.152 3.449 0.265 1.00 90.00 99 LEU A O 1
ATOM 812 N N . GLU A 1 100 ? -10.124 5.412 -0.099 1.00 85.81 100 GLU A N 1
ATOM 813 C CA . GLU A 1 100 ? -11.281 6.241 0.240 1.00 85.81 100 GLU A CA 1
ATOM 814 C C . GLU A 1 100 ? -12.498 5.856 -0.612 1.00 85.81 100 GLU A C 1
ATOM 816 O O . GLU A 1 100 ? -13.582 5.612 -0.077 1.00 85.81 100 GLU A O 1
ATOM 821 N N . ARG A 1 101 ? -12.297 5.688 -1.928 1.00 86.00 101 ARG A N 1
ATOM 822 C CA . ARG A 1 101 ? -13.340 5.233 -2.856 1.00 86.00 101 ARG A CA 1
ATOM 823 C C . ARG A 1 101 ? -13.954 3.902 -2.418 1.00 86.00 101 ARG A C 1
ATOM 825 O O . ARG A 1 101 ? -15.171 3.785 -2.364 1.00 86.00 101 ARG A O 1
ATOM 832 N N . ARG A 1 102 ? -13.128 2.902 -2.094 1.00 86.25 102 ARG A N 1
ATOM 833 C CA . ARG A 1 102 ? -13.602 1.550 -1.736 1.00 86.25 102 ARG A CA 1
ATOM 834 C C . ARG A 1 102 ? -14.216 1.480 -0.345 1.00 86.25 102 ARG A C 1
ATOM 836 O O . ARG A 1 102 ? -15.136 0.697 -0.132 1.00 86.25 102 ARG A O 1
ATOM 843 N N . LEU A 1 103 ? -13.701 2.253 0.604 1.00 82.62 103 LEU A N 1
ATOM 844 C CA . LEU A 1 103 ? -14.161 2.230 1.991 1.00 82.62 103 LEU A CA 1
ATOM 845 C C . LEU A 1 103 ? -15.494 2.961 2.153 1.00 82.62 103 LEU A C 1
ATOM 847 O O . LEU A 1 103 ? -16.333 2.505 2.931 1.00 82.62 103 LEU A O 1
ATOM 851 N N . ARG A 1 104 ? -15.738 4.005 1.350 1.00 75.88 104 ARG A N 1
ATOM 852 C CA . ARG A 1 104 ? -17.039 4.684 1.265 1.00 75.88 104 ARG A CA 1
ATOM 853 C C . ARG A 1 104 ? -18.181 3.716 0.931 1.00 75.88 104 ARG A C 1
ATOM 855 O O . ARG A 1 104 ? -19.259 3.824 1.504 1.00 75.88 104 ARG A O 1
ATOM 862 N N . ASP A 1 105 ? -17.919 2.723 0.083 1.00 67.50 105 ASP A N 1
ATOM 863 C CA . ASP A 1 105 ? -18.919 1.737 -0.349 1.00 67.50 105 ASP A CA 1
ATOM 864 C C . ASP A 1 105 ? -19.109 0.560 0.640 1.00 67.50 105 ASP A C 1
ATOM 866 O O . ASP A 1 105 ? -20.009 -0.270 0.465 1.00 67.50 105 ASP A O 1
ATOM 870 N N . ARG A 1 106 ? -18.260 0.460 1.679 1.00 67.44 106 ARG A N 1
ATOM 871 C CA . ARG A 1 106 ? -18.160 -0.703 2.593 1.00 67.44 106 ARG A CA 1
ATOM 872 C C . ARG A 1 106 ? -18.527 -0.416 4.047 1.00 67.44 106 ARG A C 1
ATOM 874 O O . ARG A 1 106 ? -18.678 -1.352 4.836 1.00 67.44 106 ARG A O 1
ATOM 881 N N . ALA A 1 107 ? -18.670 0.845 4.428 1.00 58.03 107 ALA A N 1
ATOM 882 C CA . ALA A 1 107 ? -18.870 1.230 5.817 1.00 58.03 107 ALA A CA 1
ATOM 883 C C . ALA A 1 107 ? -20.364 1.286 6.194 1.00 58.03 107 ALA A C 1
ATOM 885 O O . ALA A 1 107 ? -21.096 2.150 5.725 1.00 58.03 107 ALA A O 1
ATOM 886 N N . ALA A 1 108 ? -20.828 0.360 7.046 1.00 50.72 108 ALA A N 1
ATOM 887 C CA . ALA A 1 108 ? -22.191 0.391 7.606 1.00 50.72 108 ALA A CA 1
ATOM 888 C C . ALA A 1 108 ? -22.272 1.045 8.996 1.00 50.72 108 ALA A C 1
ATOM 890 O O . ALA A 1 108 ? -23.314 1.563 9.369 1.00 50.72 108 ALA A O 1
ATOM 891 N N . VAL A 1 109 ? -21.193 0.964 9.783 1.00 47.84 109 VAL A N 1
ATOM 892 C CA . VAL A 1 109 ? -21.138 1.445 11.185 1.00 47.84 109 VAL A CA 1
ATOM 893 C C . VAL A 1 109 ? -20.163 2.615 11.355 1.00 47.84 109 VAL A C 1
ATOM 895 O O . VAL A 1 109 ? -20.152 3.298 12.378 1.00 47.84 109 VAL A O 1
ATOM 898 N N . LEU A 1 110 ? -19.375 2.894 10.316 1.00 54.28 110 LEU A N 1
ATOM 899 C CA . LEU A 1 110 ? -18.513 4.064 10.230 1.00 54.28 110 LEU A CA 1
ATOM 900 C C . LEU A 1 110 ? -19.235 5.085 9.360 1.00 54.28 110 LEU A C 1
ATOM 902 O O . LEU A 1 110 ? -19.563 4.786 8.215 1.00 54.28 110 LEU A O 1
ATOM 906 N N . ARG A 1 111 ? -19.532 6.259 9.913 1.00 44.22 111 ARG A N 1
ATOM 907 C CA . ARG A 1 111 ? -20.273 7.295 9.182 1.00 44.22 111 ARG A CA 1
ATOM 908 C C . ARG A 1 111 ? -19.416 7.975 8.125 1.00 44.22 111 ARG A C 1
ATOM 910 O O . ARG A 1 111 ? -19.922 8.313 7.064 1.00 44.22 111 ARG A O 1
ATOM 917 N N . GLU A 1 112 ? -18.132 8.150 8.417 1.00 56.56 112 GLU A N 1
ATOM 918 C CA . GLU A 1 112 ? -17.169 8.838 7.561 1.00 56.56 112 GLU A CA 1
ATOM 919 C C . GLU A 1 112 ? -15.820 8.133 7.682 1.00 56.56 112 GLU A C 1
ATOM 921 O O . GLU A 1 112 ? -15.402 7.774 8.789 1.00 56.56 112 GLU A O 1
ATOM 926 N N . VAL A 1 113 ? -15.174 7.898 6.539 1.00 60.25 113 VAL A N 1
ATOM 927 C CA . VAL A 1 113 ? -13.816 7.359 6.464 1.00 60.25 113 VAL A CA 1
ATOM 928 C C . VAL A 1 113 ? -12.949 8.369 5.732 1.00 60.25 113 VAL A C 1
ATOM 930 O O . VAL A 1 113 ? -13.195 8.657 4.562 1.00 60.25 113 VAL A O 1
ATOM 933 N N . GLU A 1 114 ? -11.930 8.874 6.414 1.00 72.38 114 GLU A N 1
ATOM 934 C CA . GLU A 1 114 ? -10.928 9.773 5.851 1.00 72.38 114 GLU A CA 1
ATOM 935 C C . GLU A 1 114 ? -9.608 9.025 5.695 1.00 72.38 114 GLU A C 1
ATOM 937 O O . GLU A 1 114 ? -9.144 8.368 6.632 1.00 72.38 114 GLU A O 1
ATOM 942 N N . ILE A 1 115 ? -8.982 9.135 4.522 1.00 76.12 115 ILE A N 1
ATOM 943 C CA . ILE A 1 115 ? -7.633 8.615 4.294 1.00 76.12 115 ILE A CA 1
ATOM 944 C C . ILE A 1 115 ? -6.698 9.788 4.049 1.00 76.12 115 ILE A C 1
ATOM 946 O O . ILE A 1 115 ? -6.730 10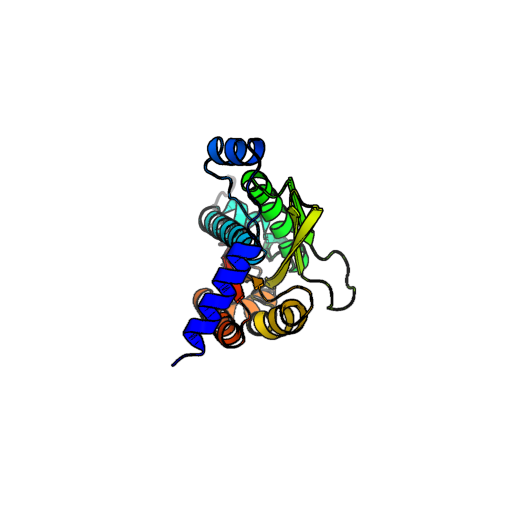.417 2.993 1.00 76.12 115 ILE A O 1
ATOM 950 N N . ASN A 1 116 ? -5.844 10.065 5.028 1.00 73.81 116 ASN A N 1
ATOM 951 C CA . ASN A 1 116 ? -4.912 11.180 4.969 1.00 73.81 116 ASN A CA 1
ATOM 952 C C . ASN A 1 116 ? -3.528 10.679 4.532 1.00 73.81 116 ASN A C 1
ATOM 954 O O . ASN A 1 116 ? -2.884 9.958 5.302 1.00 73.81 116 ASN A O 1
ATOM 958 N N . PRO A 1 117 ? -3.053 11.020 3.317 1.00 67.75 117 PRO A N 1
ATOM 959 C CA . PRO A 1 117 ? -1.666 10.794 2.952 1.00 67.75 117 PRO A CA 1
ATOM 960 C C . PRO A 1 117 ? -0.772 11.824 3.646 1.00 67.75 117 PRO A C 1
ATOM 962 O O . PRO A 1 117 ? -1.183 12.954 3.922 1.00 67.75 117 PRO A O 1
ATOM 965 N N . ARG A 1 118 ? 0.492 11.476 3.877 1.00 75.94 118 ARG A N 1
ATOM 966 C CA . ARG A 1 118 ? 1.478 12.446 4.364 1.00 75.94 118 ARG A CA 1
ATOM 967 C C . ARG A 1 118 ? 1.750 13.530 3.309 1.00 75.94 118 ARG A C 1
ATOM 969 O O . ARG A 1 118 ? 2.264 13.242 2.229 1.00 75.94 118 ARG A O 1
ATOM 976 N N . LEU A 1 119 ? 1.428 14.789 3.634 1.00 54.22 119 LEU A N 1
ATOM 977 C CA . LEU A 1 119 ? 1.536 15.931 2.707 1.00 54.22 119 LEU A CA 1
ATOM 978 C C . LEU A 1 119 ? 2.835 16.755 2.846 1.00 54.22 119 LEU A C 1
ATOM 980 O O . LEU A 1 119 ? 3.191 17.463 1.904 1.00 54.22 119 LEU A O 1
ATOM 984 N N . ALA A 1 120 ? 3.559 16.657 3.970 1.00 53.66 120 ALA A N 1
ATOM 985 C CA . ALA A 1 120 ? 4.771 17.439 4.251 1.00 53.66 120 ALA A CA 1
ATOM 986 C C . ALA A 1 120 ? 5.965 16.574 4.710 1.00 53.66 120 ALA A C 1
ATOM 988 O O . ALA A 1 120 ? 5.787 15.503 5.297 1.00 53.66 120 ALA A O 1
ATOM 989 N N . GLU A 1 121 ? 7.187 17.079 4.493 1.00 53.38 121 GLU A N 1
ATOM 990 C CA . GLU A 1 121 ? 8.445 16.541 5.048 1.00 53.38 121 GLU A CA 1
ATOM 991 C C . GLU A 1 121 ? 8.622 16.910 6.537 1.00 53.38 121 GLU A C 1
ATOM 993 O O . GLU A 1 121 ? 9.698 17.290 6.984 1.00 53.38 121 GLU A O 1
ATOM 998 N N . THR A 1 122 ? 7.552 16.855 7.328 1.00 48.66 122 THR A N 1
ATOM 999 C CA . THR A 1 122 ? 7.639 16.945 8.794 1.00 48.66 122 THR A CA 1
ATOM 1000 C C . THR A 1 122 ? 8.313 15.698 9.364 1.00 48.66 122 THR A C 1
ATOM 1002 O O . THR A 1 122 ? 8.415 14.698 8.661 1.00 48.66 122 THR A O 1
ATOM 1005 N N . ASP A 1 123 ? 8.783 15.730 10.612 1.00 51.50 123 ASP A N 1
ATOM 1006 C CA . ASP A 1 123 ? 9.464 14.597 11.257 1.00 51.50 123 ASP A CA 1
ATOM 1007 C C . ASP A 1 123 ? 8.693 13.264 11.144 1.00 51.50 123 ASP A C 1
ATOM 1009 O O . ASP A 1 123 ? 7.483 13.231 10.907 1.00 51.50 123 ASP A O 1
ATOM 1013 N N . GLY A 1 124 ? 9.409 12.141 11.288 1.00 59.62 124 GLY A N 1
ATOM 1014 C CA . GLY A 1 124 ? 8.933 10.766 11.045 1.00 59.62 124 GLY A CA 1
ATOM 1015 C C . GLY A 1 124 ? 7.731 10.284 11.874 1.00 59.62 124 GLY A C 1
ATOM 1016 O O . GLY A 1 124 ? 7.374 9.113 11.800 1.00 59.62 124 GLY A O 1
ATOM 1017 N N . ASP A 1 125 ? 7.076 11.156 12.626 1.00 66.25 125 ASP A N 1
ATOM 1018 C CA . ASP A 1 125 ? 5.943 10.840 13.493 1.00 66.25 125 ASP A CA 1
ATOM 1019 C C . ASP A 1 125 ? 4.612 10.709 12.734 1.00 66.25 125 ASP A C 1
ATOM 1021 O O . ASP A 1 125 ? 3.630 10.215 13.289 1.00 66.25 125 ASP A O 1
ATOM 1025 N N . ILE A 1 126 ? 4.566 11.093 11.451 1.00 74.75 126 ILE A N 1
ATOM 1026 C CA . ILE A 1 126 ? 3.359 11.003 10.615 1.00 74.75 126 ILE A CA 1
ATOM 1027 C C . ILE A 1 126 ? 3.456 9.794 9.672 1.00 74.75 126 ILE A C 1
ATOM 1029 O O . ILE A 1 126 ? 4.403 9.748 8.879 1.00 74.75 126 ILE A O 1
ATOM 1033 N N . PRO A 1 127 ? 2.506 8.837 9.728 1.00 82.00 127 PRO A N 1
ATOM 1034 C CA . PRO A 1 127 ? 2.485 7.688 8.825 1.00 82.00 127 PRO A CA 1
ATOM 1035 C C . PRO A 1 127 ? 2.192 8.112 7.383 1.00 82.00 127 PRO A C 1
ATOM 1037 O O . PRO A 1 127 ? 1.537 9.128 7.144 1.00 82.00 127 PRO A O 1
ATOM 1040 N N . ASP A 1 128 ? 2.650 7.316 6.415 1.00 86.25 128 ASP A N 1
ATOM 1041 C CA . ASP A 1 128 ? 2.426 7.588 4.989 1.00 86.25 128 ASP A CA 1
ATOM 1042 C C . ASP A 1 128 ? 0.934 7.584 4.623 1.00 86.25 128 ASP A C 1
ATOM 1044 O O . ASP A 1 128 ? 0.507 8.339 3.745 1.00 86.25 128 ASP A O 1
ATOM 1048 N N . LEU A 1 129 ? 0.153 6.754 5.321 1.00 88.44 129 LEU A N 1
ATOM 1049 C CA . LEU A 1 129 ? -1.303 6.693 5.278 1.00 88.44 129 LEU A CA 1
ATOM 1050 C C . LEU A 1 129 ? -1.857 6.693 6.705 1.00 88.44 129 LEU A C 1
ATOM 1052 O O . LEU A 1 129 ? -1.394 5.942 7.561 1.00 88.44 129 LEU A O 1
ATOM 1056 N N . LEU A 1 130 ? -2.909 7.465 6.951 1.00 89.62 130 LEU A N 1
ATOM 1057 C CA . LEU A 1 130 ? -3.725 7.326 8.152 1.00 89.62 130 LEU A CA 1
ATOM 1058 C C . LEU A 1 130 ? -5.181 7.156 7.742 1.00 89.62 130 LEU A C 1
ATOM 1060 O O . LEU A 1 130 ? -5.805 8.106 7.271 1.00 89.62 130 LEU A O 1
ATOM 1064 N N . ALA A 1 131 ? -5.709 5.947 7.923 1.00 87.81 131 ALA A N 1
ATOM 1065 C CA . ALA A 1 131 ? -7.129 5.694 7.752 1.00 87.81 131 ALA A CA 1
ATOM 1066 C C . ALA A 1 131 ? -7.848 5.999 9.064 1.00 87.81 131 ALA A C 1
ATOM 1068 O O . ALA A 1 131 ? -7.520 5.411 10.095 1.00 87.81 131 ALA A O 1
ATOM 1069 N N . VAL A 1 132 ? -8.812 6.910 9.032 1.00 84.94 132 VAL A N 1
ATOM 1070 C CA . VAL A 1 132 ? -9.626 7.299 10.184 1.00 84.94 132 VAL A CA 1
ATOM 1071 C C . VAL A 1 132 ? -11.073 6.994 9.872 1.00 84.94 132 VAL A C 1
ATOM 1073 O O . VAL A 1 132 ? -11.548 7.298 8.785 1.00 84.94 132 VAL A O 1
ATOM 1076 N N . ALA A 1 133 ? -11.772 6.394 10.823 1.00 82.38 133 ALA A N 1
ATOM 1077 C CA . ALA A 1 133 ? -13.184 6.122 10.696 1.00 82.38 133 ALA A CA 1
ATOM 1078 C C . ALA A 1 133 ? -13.960 6.571 11.929 1.00 82.38 133 ALA A C 1
ATOM 1080 O O . ALA A 1 133 ? -13.605 6.239 13.063 1.00 82.38 133 ALA A O 1
ATOM 1081 N N . HIS A 1 134 ? -15.045 7.304 11.701 1.00 74.94 134 HIS A N 1
ATOM 1082 C CA . HIS A 1 134 ? -15.883 7.848 12.764 1.00 74.94 134 HIS A CA 1
ATOM 1083 C C . HIS A 1 134 ? -17.044 6.906 13.073 1.00 74.94 134 HIS A C 1
ATOM 1085 O O . HIS A 1 134 ? -17.901 6.654 12.224 1.00 74.94 134 HIS A O 1
ATOM 1091 N N . THR A 1 135 ? -17.078 6.384 14.300 1.00 67.88 135 THR A N 1
ATOM 1092 C CA . THR A 1 135 ? -18.180 5.539 14.781 1.00 67.88 135 THR A CA 1
ATOM 1093 C C . THR A 1 135 ? -19.366 6.385 15.248 1.00 67.88 135 THR A C 1
ATOM 1095 O O . THR A 1 135 ? -19.232 7.570 15.568 1.00 67.88 135 THR A O 1
ATOM 1098 N N . THR A 1 136 ? -20.545 5.770 15.348 1.00 62.59 136 THR A N 1
ATOM 1099 C CA . THR A 1 136 ? -21.771 6.424 15.833 1.00 62.59 136 THR A CA 1
ATOM 1100 C C . THR A 1 136 ? -21.700 6.903 17.289 1.00 62.59 136 THR A C 1
ATOM 1102 O O . THR A 1 136 ? -22.467 7.789 17.664 1.00 62.59 136 THR A O 1
ATOM 1105 N N . GLY A 1 137 ? -20.737 6.409 18.078 1.00 60.03 137 GLY A N 1
ATOM 1106 C CA . GLY A 1 137 ? -20.465 6.818 19.462 1.00 60.03 137 GLY A CA 1
ATOM 1107 C C . GLY A 1 137 ? -19.425 7.936 19.635 1.00 60.03 137 GLY A C 1
ATOM 1108 O O . GLY A 1 137 ? -18.900 8.088 20.732 1.00 60.03 137 GLY A O 1
ATOM 1109 N N . ALA A 1 138 ? -19.090 8.685 18.576 1.00 57.72 138 ALA A N 1
ATOM 1110 C CA . ALA A 1 138 ? -18.075 9.755 18.558 1.00 57.72 138 ALA A CA 1
ATOM 1111 C C . ALA A 1 138 ? -16.615 9.310 18.803 1.00 57.72 138 ALA A C 1
ATOM 1113 O O . ALA A 1 138 ? -15.713 10.146 18.856 1.00 57.72 138 ALA A O 1
ATOM 1114 N N . GLN A 1 139 ? -16.347 8.005 18.883 1.00 68.12 139 GLN A N 1
ATOM 1115 C CA . GLN A 1 139 ? -14.988 7.473 18.924 1.00 68.12 139 GLN A CA 1
ATOM 1116 C C . GLN A 1 139 ? -14.446 7.299 17.499 1.00 68.12 139 GLN A C 1
ATOM 1118 O O . GLN A 1 139 ? -15.092 6.669 16.655 1.00 68.12 139 GLN A O 1
ATOM 1123 N N . ALA A 1 140 ? -13.257 7.843 17.235 1.00 79.50 140 ALA A N 1
ATOM 1124 C CA . ALA A 1 140 ? -12.542 7.633 15.982 1.00 79.50 140 ALA A CA 1
ATOM 1125 C C . ALA A 1 140 ? -11.651 6.385 16.079 1.00 79.50 140 ALA A C 1
ATOM 1127 O O . ALA A 1 140 ? -10.868 6.232 17.020 1.00 79.50 140 ALA A O 1
ATOM 1128 N N . LEU A 1 141 ? -11.765 5.494 15.097 1.00 83.31 141 LEU A N 1
ATOM 1129 C CA . LEU A 1 141 ? -10.833 4.392 14.888 1.00 83.31 141 LEU A CA 1
ATOM 1130 C C . LEU A 1 141 ? -9.770 4.849 13.897 1.00 83.31 141 LEU A C 1
ATOM 1132 O O . LEU A 1 141 ? -10.102 5.376 12.843 1.00 83.31 141 LEU A O 1
ATOM 1136 N N . SER A 1 142 ? -8.500 4.632 14.221 1.00 86.56 142 SER A N 1
ATOM 1137 C CA . SER A 1 142 ? -7.381 4.978 13.347 1.00 86.56 142 SER A CA 1
ATOM 1138 C C . SER A 1 142 ? -6.530 3.757 13.024 1.00 86.56 142 SER A C 1
ATOM 1140 O O . SER A 1 142 ? -6.269 2.939 13.909 1.00 86.56 142 SER A O 1
ATOM 1142 N N . VAL A 1 143 ? -6.097 3.647 11.771 1.00 90.00 143 VAL A N 1
ATOM 1143 C CA . VAL A 1 143 ? -5.209 2.594 11.271 1.00 90.00 143 VAL A CA 1
ATOM 1144 C C . VAL A 1 143 ? -4.049 3.264 10.534 1.00 90.00 143 VAL A C 1
ATOM 1146 O O . VAL A 1 143 ? -4.270 3.843 9.464 1.00 90.00 143 VAL A O 1
ATOM 1149 N N . PRO A 1 144 ? -2.824 3.225 11.087 1.00 91.75 144 PRO A N 1
ATOM 1150 C CA . PRO A 1 144 ? -1.655 3.733 10.390 1.00 91.75 144 PRO A CA 1
ATOM 1151 C C . PRO A 1 144 ? -1.225 2.772 9.279 1.00 91.75 144 PRO A C 1
ATOM 1153 O O . PRO A 1 144 ? -1.336 1.545 9.397 1.00 91.75 144 PRO A O 1
ATOM 1156 N N . GLY A 1 145 ? -0.702 3.351 8.205 1.00 92.44 145 GLY A N 1
ATOM 1157 C CA . GLY A 1 145 ? -0.141 2.647 7.071 1.00 92.44 145 GLY A CA 1
ATOM 1158 C C . GLY A 1 145 ? 1.212 3.212 6.660 1.00 92.44 145 GLY A C 1
ATOM 1159 O O . GLY A 1 145 ? 1.414 4.423 6.650 1.00 92.44 145 GLY A O 1
ATOM 1160 N N . GLU A 1 146 ? 2.127 2.320 6.301 1.00 94.88 146 GLU A N 1
ATOM 1161 C CA . GLU A 1 146 ? 3.439 2.665 5.746 1.00 94.88 146 GLU A CA 1
ATOM 1162 C C . GLU A 1 146 ? 3.508 2.179 4.295 1.00 94.88 146 GLU A C 1
ATOM 1164 O O . GLU A 1 146 ? 3.122 1.039 4.003 1.00 94.88 146 GLU A O 1
ATOM 1169 N N . VAL A 1 147 ? 4.005 3.026 3.392 1.00 95.81 147 VAL A N 1
ATOM 1170 C CA . VAL A 1 147 ? 4.106 2.728 1.961 1.00 95.81 147 VAL A CA 1
ATOM 1171 C C . VAL A 1 147 ? 5.570 2.766 1.547 1.00 95.81 147 VAL A C 1
ATOM 1173 O O . VAL A 1 147 ? 6.297 3.707 1.858 1.00 95.81 147 VAL A O 1
ATOM 1176 N N . LYS A 1 148 ? 6.029 1.737 0.831 1.00 96.31 148 LYS A N 1
ATOM 1177 C CA . LYS A 1 148 ? 7.387 1.703 0.276 1.00 96.31 148 LYS A CA 1
ATOM 1178 C C . LYS A 1 148 ? 7.407 1.187 -1.149 1.00 96.31 148 LYS A C 1
ATOM 1180 O O . LYS A 1 148 ? 6.849 0.133 -1.451 1.00 96.31 148 LYS A O 1
ATOM 1185 N N . CYS A 1 149 ? 8.127 1.877 -2.023 1.00 97.06 149 CYS A N 1
ATOM 1186 C CA . CYS A 1 149 ? 8.387 1.358 -3.364 1.00 97.06 149 CYS A CA 1
ATOM 1187 C C . CYS A 1 149 ? 9.528 0.328 -3.342 1.00 97.06 149 CYS A C 1
ATOM 1189 O O . CYS A 1 149 ? 10.441 0.403 -2.519 1.00 97.06 149 CYS A O 1
ATOM 1191 N N . SER A 1 150 ? 9.519 -0.638 -4.262 1.00 96.88 150 SER A N 1
ATOM 1192 C CA . SER A 1 150 ? 10.475 -1.759 -4.290 1.00 96.88 150 SER A CA 1
ATOM 1193 C C . SER A 1 150 ? 11.941 -1.362 -4.459 1.00 96.88 150 SER A C 1
ATOM 1195 O O . SER A 1 150 ? 12.826 -2.129 -4.081 1.00 96.88 150 SER A O 1
ATOM 1197 N N . TRP A 1 151 ? 12.222 -0.169 -4.988 1.00 96.25 151 TRP A N 1
ATOM 1198 C CA . TRP A 1 151 ? 13.580 0.379 -5.038 1.00 96.25 151 TRP A CA 1
ATOM 1199 C C . TRP A 1 151 ? 14.048 0.974 -3.706 1.00 96.25 151 TRP A C 1
ATOM 1201 O O . TRP A 1 151 ? 15.242 1.218 -3.543 1.00 96.25 151 TRP A O 1
ATOM 1211 N N . HIS A 1 152 ? 13.148 1.228 -2.752 1.00 96.69 152 HIS A N 1
ATOM 1212 C CA . HIS A 1 152 ? 13.502 1.876 -1.498 1.00 96.69 152 HIS A CA 1
ATOM 1213 C C . HIS A 1 152 ? 14.410 0.974 -0.651 1.00 96.69 152 HIS A C 1
ATOM 1215 O O . HIS A 1 152 ? 14.124 -0.202 -0.410 1.00 96.69 152 HIS A O 1
ATOM 1221 N N . ARG A 1 153 ? 15.507 1.535 -0.125 1.00 95.25 153 ARG A N 1
ATOM 1222 C CA . ARG A 1 153 ? 16.532 0.772 0.618 1.00 95.25 153 ARG A CA 1
ATOM 1223 C C . ARG A 1 153 ? 15.988 0.061 1.867 1.00 95.25 153 ARG A C 1
ATOM 1225 O O . ARG A 1 153 ? 16.530 -0.961 2.269 1.00 95.25 153 ARG A O 1
ATOM 1232 N N . GLN A 1 154 ? 14.917 0.600 2.454 1.00 95.50 154 GLN A N 1
ATOM 1233 C CA . GLN A 1 154 ? 14.249 0.073 3.652 1.00 95.50 154 GLN A CA 1
ATOM 1234 C C . GLN A 1 154 ? 12.945 -0.675 3.337 1.00 95.50 154 GLN A C 1
ATOM 1236 O O . GLN A 1 154 ? 12.199 -0.959 4.264 1.00 95.50 154 GLN A O 1
ATOM 1241 N N . VAL A 1 155 ? 12.642 -1.012 2.074 1.00 96.88 155 VAL A N 1
ATOM 1242 C CA . VAL A 1 155 ? 11.363 -1.663 1.708 1.00 96.88 155 VAL A CA 1
ATOM 1243 C C . VAL A 1 155 ? 11.085 -2.949 2.494 1.00 96.88 155 VAL A C 1
ATOM 1245 O O . VAL A 1 155 ? 9.932 -3.311 2.660 1.00 96.88 155 VAL A O 1
ATOM 1248 N N . VAL A 1 156 ? 12.113 -3.627 3.008 1.00 96.88 156 VAL A N 1
ATOM 1249 C CA . VAL A 1 156 ? 11.956 -4.830 3.840 1.00 96.88 156 VAL A CA 1
ATOM 1250 C C . VAL A 1 156 ? 11.964 -4.510 5.335 1.00 96.88 156 VAL A C 1
ATOM 1252 O O . VAL A 1 156 ? 11.234 -5.136 6.092 1.00 96.88 156 VAL A O 1
ATOM 1255 N N . THR A 1 157 ? 12.765 -3.539 5.780 1.00 95.81 157 THR A N 1
ATOM 1256 C CA . THR A 1 157 ? 12.944 -3.269 7.216 1.00 95.81 157 THR A CA 1
ATOM 1257 C C . THR A 1 157 ? 11.911 -2.290 7.774 1.00 95.81 157 THR A C 1
ATOM 1259 O O . THR A 1 157 ? 11.587 -2.358 8.956 1.00 95.81 157 THR A O 1
ATOM 1262 N N . ALA A 1 158 ? 11.326 -1.423 6.938 1.00 94.56 158 ALA A N 1
ATOM 1263 C CA . ALA A 1 158 ? 10.394 -0.381 7.371 1.00 94.56 158 ALA A CA 1
ATOM 1264 C C . ALA A 1 158 ? 9.099 -0.931 7.991 1.00 94.56 158 ALA A C 1
ATOM 1266 O O . ALA A 1 158 ? 8.521 -0.275 8.852 1.00 94.56 158 ALA A O 1
ATOM 1267 N N . ILE A 1 159 ? 8.678 -2.152 7.645 1.00 95.31 159 ILE A N 1
ATOM 1268 C CA . ILE A 1 159 ? 7.558 -2.821 8.325 1.00 95.31 159 ILE A CA 1
ATOM 1269 C C . ILE A 1 159 ? 7.818 -2.986 9.828 1.00 95.31 159 ILE A C 1
ATOM 1271 O O . ILE A 1 159 ? 6.919 -2.799 10.643 1.00 95.31 159 ILE A O 1
ATOM 1275 N N . ARG A 1 160 ? 9.060 -3.295 10.212 1.00 93.56 160 ARG A N 1
ATOM 1276 C CA . ARG A 1 160 ? 9.467 -3.385 11.611 1.00 93.56 160 ARG A CA 1
ATOM 1277 C C . ARG A 1 160 ? 9.787 -2.002 12.151 1.00 93.56 160 ARG A C 1
ATOM 1279 O O . ARG A 1 160 ? 9.193 -1.593 13.140 1.00 93.56 160 ARG A O 1
ATOM 1286 N N . ASP A 1 161 ? 10.718 -1.305 11.510 1.00 91.44 161 ASP A N 1
ATOM 1287 C CA . ASP A 1 161 ? 11.353 -0.117 12.082 1.00 91.44 161 ASP A CA 1
ATOM 1288 C C . ASP A 1 161 ? 10.417 1.098 12.104 1.00 91.44 161 ASP A C 1
ATOM 1290 O O . ASP A 1 161 ? 10.476 1.903 13.029 1.00 91.44 161 ASP A O 1
ATOM 1294 N N . GLN A 1 162 ? 9.556 1.231 11.091 1.00 90.69 162 GLN A N 1
ATOM 1295 C CA . GLN A 1 162 ? 8.642 2.365 10.945 1.00 90.69 162 GLN A CA 1
ATOM 1296 C C . GLN A 1 162 ? 7.235 1.980 11.391 1.00 90.69 162 GLN A C 1
ATOM 1298 O O . GLN A 1 162 ? 6.746 2.516 12.380 1.00 90.69 162 GLN A O 1
ATOM 1303 N N . LEU A 1 163 ? 6.608 0.996 10.741 1.00 90.69 163 LEU A N 1
ATOM 1304 C CA . LEU A 1 163 ? 5.249 0.604 11.110 1.00 90.69 163 LEU A CA 1
ATOM 1305 C C . LEU A 1 163 ? 5.204 0.009 12.526 1.00 90.69 163 LEU A C 1
ATOM 1307 O O . LEU A 1 163 ? 4.524 0.544 13.396 1.00 90.69 163 LEU A O 1
ATOM 1311 N N . GLY A 1 164 ? 5.959 -1.060 12.778 1.00 88.12 164 GLY A N 1
ATOM 1312 C CA . GLY A 1 164 ? 5.952 -1.765 14.060 1.00 88.12 164 GLY A CA 1
ATOM 1313 C C . GLY A 1 164 ? 6.394 -0.900 15.243 1.00 88.12 164 GLY A C 1
ATOM 1314 O O . GLY A 1 164 ? 5.607 -0.639 16.147 1.00 88.12 164 GLY A O 1
ATOM 1315 N N . LEU A 1 165 ? 7.657 -0.473 15.251 1.00 85.75 165 LEU A N 1
ATOM 1316 C CA . LEU A 1 165 ? 8.269 0.192 16.405 1.00 85.75 165 LEU A CA 1
ATOM 1317 C C . LEU A 1 165 ? 7.792 1.637 16.585 1.00 85.75 165 LEU A C 1
ATOM 1319 O O . LEU A 1 165 ? 7.623 2.084 17.715 1.00 85.75 165 LEU A O 1
ATOM 1323 N N . ARG A 1 166 ? 7.576 2.376 15.492 1.00 84.44 166 ARG A N 1
ATOM 1324 C CA . ARG A 1 166 ? 7.279 3.814 15.565 1.00 84.44 166 ARG A CA 1
ATOM 1325 C C . ARG A 1 166 ? 5.792 4.085 15.769 1.00 84.44 166 ARG A C 1
ATOM 1327 O O . ARG A 1 166 ? 5.439 4.929 16.586 1.00 84.44 166 ARG A O 1
ATOM 1334 N N . TYR A 1 167 ? 4.925 3.352 15.069 1.00 83.56 167 TYR A N 1
ATOM 1335 C CA . TYR A 1 167 ? 3.477 3.561 15.153 1.00 83.56 167 TYR A CA 1
ATOM 1336 C C . TYR A 1 167 ? 2.787 2.552 16.070 1.00 83.56 167 TYR A C 1
ATOM 1338 O O . TYR A 1 167 ? 1.975 2.950 16.907 1.00 83.56 167 TYR A O 1
ATOM 1346 N N . LEU A 1 168 ? 3.125 1.262 15.962 1.00 85.25 168 LEU A N 1
ATOM 1347 C CA . LEU A 1 168 ? 2.337 0.198 16.593 1.00 85.25 168 LEU A CA 1
ATOM 1348 C C . LEU A 1 168 ? 2.760 -0.197 18.022 1.00 85.25 168 LEU A C 1
ATOM 1350 O O . LEU A 1 168 ? 2.100 -1.010 18.670 1.00 85.25 168 LEU A O 1
ATOM 1354 N N . GLN A 1 169 ? 3.846 0.378 18.540 1.00 77.56 169 GLN A N 1
ATOM 1355 C CA . GLN A 1 169 ? 4.221 0.276 19.960 1.00 77.56 169 GLN A CA 1
ATOM 1356 C C . GLN A 1 169 ? 3.724 1.463 20.801 1.00 77.56 169 GLN A C 1
ATOM 1358 O O . GLN A 1 169 ? 3.964 1.508 22.007 1.00 77.56 169 GLN A O 1
ATOM 1363 N N . GLY A 1 170 ? 3.029 2.418 20.177 1.00 68.69 170 GLY A N 1
ATOM 1364 C CA . GLY A 1 170 ? 2.545 3.645 20.802 1.00 68.69 170 GLY A CA 1
ATOM 1365 C C . GLY A 1 170 ? 1.015 3.722 20.945 1.00 68.69 170 GLY A C 1
ATOM 1366 O O . GLY A 1 170 ? 0.303 2.724 20.809 1.00 68.69 170 GLY A O 1
ATOM 1367 N N . PRO A 1 171 ? 0.463 4.928 21.182 1.00 63.00 171 PRO A N 1
ATOM 1368 C CA . PRO A 1 171 ? -0.977 5.144 21.377 1.00 63.00 171 PRO A CA 1
ATOM 1369 C C . PRO A 1 171 ? -1.835 4.825 20.137 1.00 63.00 171 PRO A C 1
ATOM 1371 O O . PRO A 1 171 ? -3.060 4.718 20.238 1.00 63.00 171 PRO A O 1
ATOM 1374 N N . GLN A 1 172 ? -1.216 4.635 18.966 1.00 65.38 172 GLN A N 1
ATOM 1375 C CA . GLN A 1 172 ? -1.910 4.253 17.731 1.00 65.38 172 GLN A CA 1
ATOM 1376 C C . GLN A 1 172 ? -2.315 2.767 17.688 1.00 65.38 172 GLN A C 1
ATOM 1378 O O . GLN A 1 172 ? -3.027 2.358 16.774 1.00 65.38 172 GLN A O 1
ATOM 1383 N N . GLY A 1 173 ? -1.979 1.985 18.722 1.00 75.38 173 GLY A N 1
ATOM 1384 C CA . GLY A 1 173 ? -2.432 0.603 18.907 1.00 75.38 173 GLY A CA 1
ATOM 1385 C C . GLY A 1 173 ? -1.524 -0.426 18.258 1.00 75.38 173 GLY A C 1
ATOM 1386 O O . GLY A 1 173 ? -0.455 -0.095 17.791 1.00 75.38 173 GLY A O 1
ATOM 1387 N N . THR A 1 174 ? -1.947 -1.688 18.222 1.00 86.75 174 THR A N 1
ATOM 1388 C CA . THR A 1 174 ? -1.076 -2.815 17.847 1.00 86.75 174 THR A CA 1
ATOM 1389 C C . THR A 1 174 ? -1.304 -3.340 16.431 1.00 86.75 174 THR A C 1
ATOM 1391 O O . THR A 1 174 ? -0.767 -4.387 16.075 1.00 86.75 174 THR A O 1
ATOM 1394 N N . THR A 1 175 ? -2.105 -2.661 15.605 1.00 91.62 175 THR A N 1
ATOM 1395 C CA . THR A 1 175 ? -2.437 -3.123 14.252 1.00 91.62 175 THR A CA 1
ATOM 1396 C C . THR A 1 175 ? -2.368 -2.008 13.213 1.00 91.62 175 THR A C 1
ATOM 1398 O O . THR A 1 175 ? -2.764 -0.876 13.481 1.00 91.62 175 THR A O 1
ATOM 1401 N N . GLY A 1 176 ? -1.863 -2.338 12.025 1.00 93.69 176 G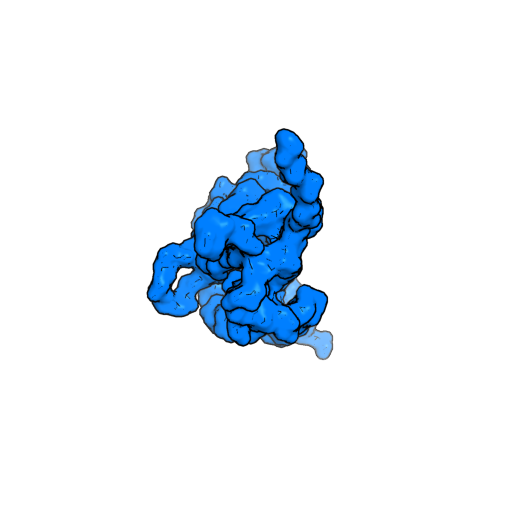LY A N 1
ATOM 1402 C CA . GLY A 1 176 ? -1.690 -1.407 10.912 1.00 93.69 176 GLY A CA 1
ATOM 1403 C C . GLY A 1 176 ? -1.469 -2.132 9.587 1.00 93.69 176 GLY A C 1
ATOM 1404 O O . GLY A 1 176 ? -1.451 -3.368 9.535 1.00 93.69 176 GLY A O 1
ATOM 1405 N N . VAL A 1 177 ? -1.287 -1.362 8.516 1.00 96.00 177 VAL A N 1
ATOM 1406 C CA . VAL A 1 177 ? -1.069 -1.892 7.161 1.00 96.00 177 VAL A CA 1
ATOM 1407 C C . VAL A 1 177 ? 0.318 -1.528 6.635 1.00 96.00 177 VAL A C 1
ATOM 1409 O O . VAL A 1 177 ? 0.805 -0.418 6.816 1.00 96.00 177 VAL A O 1
ATOM 1412 N N . TYR A 1 178 ? 0.972 -2.468 5.964 1.00 97.88 178 TYR A N 1
ATOM 1413 C CA . TYR A 1 178 ? 2.224 -2.233 5.255 1.00 97.88 178 TYR A CA 1
ATOM 1414 C C . TYR A 1 178 ? 2.012 -2.491 3.771 1.00 97.88 178 TYR A C 1
ATOM 1416 O O . TYR A 1 178 ? 1.624 -3.598 3.388 1.00 97.88 178 TYR A O 1
ATOM 1424 N N . VAL A 1 179 ? 2.280 -1.491 2.935 1.00 98.19 179 VAL A N 1
ATOM 1425 C CA . VAL A 1 179 ? 2.102 -1.592 1.487 1.00 98.19 179 VAL A CA 1
ATOM 1426 C C . VAL A 1 179 ? 3.449 -1.467 0.795 1.00 98.19 179 VAL A C 1
ATOM 1428 O O . VAL A 1 179 ? 4.104 -0.430 0.856 1.00 98.19 179 VAL A O 1
ATOM 1431 N N . ALA A 1 180 ? 3.853 -2.521 0.090 1.00 98.19 180 ALA A N 1
ATOM 1432 C CA . ALA A 1 180 ? 4.982 -2.456 -0.823 1.00 98.19 180 ALA A CA 1
ATOM 1433 C C . ALA A 1 180 ? 4.486 -2.359 -2.267 1.00 98.19 180 ALA A C 1
ATOM 1435 O O . ALA A 1 180 ? 3.691 -3.190 -2.704 1.00 98.19 180 ALA A O 1
ATOM 1436 N N . VAL A 1 181 ? 4.973 -1.380 -3.024 1.00 98.25 181 VAL A N 1
ATOM 1437 C CA . VAL A 1 181 ? 4.659 -1.242 -4.451 1.00 98.25 181 VAL A CA 1
ATOM 1438 C C . VAL A 1 181 ? 5.835 -1.763 -5.261 1.00 98.25 181 VAL A C 1
ATOM 1440 O O . VAL A 1 181 ? 6.925 -1.189 -5.237 1.00 98.25 181 VAL A O 1
ATOM 1443 N N . TYR A 1 182 ? 5.630 -2.880 -5.949 1.00 98.44 182 TYR A N 1
ATOM 1444 C CA . TYR A 1 182 ? 6.646 -3.507 -6.774 1.00 98.44 182 TYR A CA 1
ATOM 1445 C C . TYR A 1 182 ? 6.594 -2.985 -8.201 1.00 98.44 182 TYR A C 1
ATOM 1447 O O . TYR A 1 182 ? 5.622 -3.207 -8.916 1.00 98.44 182 TYR A O 1
ATOM 1455 N N . PHE A 1 183 ? 7.672 -2.340 -8.630 1.00 97.75 183 PHE A N 1
ATOM 1456 C CA . PHE A 1 183 ? 7.832 -1.881 -10.002 1.00 97.75 183 PHE A CA 1
ATOM 1457 C C . PHE A 1 183 ? 8.817 -2.763 -10.767 1.00 97.75 183 PHE A C 1
ATOM 1459 O O . PHE A 1 183 ? 9.839 -3.204 -10.234 1.00 97.75 183 PHE A O 1
ATOM 1466 N N . GLY A 1 184 ? 8.526 -2.983 -12.043 1.00 95.81 184 GLY A N 1
ATOM 1467 C CA . GLY A 1 184 ? 9.313 -3.817 -12.943 1.00 95.81 184 GLY A CA 1
ATOM 1468 C C . GLY A 1 184 ? 8.807 -3.717 -14.380 1.00 95.81 184 GLY A C 1
ATOM 1469 O O . GLY A 1 184 ? 7.893 -2.945 -14.668 1.00 95.81 184 GLY A O 1
ATOM 1470 N N . GLY A 1 185 ? 9.395 -4.515 -15.266 1.00 94.00 185 GLY A N 1
ATOM 1471 C CA . GLY A 1 185 ? 8.989 -4.615 -16.668 1.00 94.00 185 GLY A CA 1
ATOM 1472 C C . GLY A 1 185 ? 9.847 -3.824 -17.653 1.00 94.00 185 GLY A C 1
ATOM 1473 O O . GLY A 1 185 ? 10.694 -3.004 -17.282 1.00 94.00 185 GLY A O 1
ATOM 1474 N N . SER A 1 186 ? 9.671 -4.143 -18.937 1.00 93.50 186 SER A N 1
ATOM 1475 C CA . SER A 1 186 ? 10.506 -3.618 -20.022 1.00 93.50 186 SER A CA 1
ATOM 1476 C C . SER A 1 186 ? 10.236 -2.153 -20.377 1.00 93.50 186 SER A C 1
ATOM 1478 O O . SER A 1 186 ? 11.102 -1.526 -20.983 1.00 93.50 186 SER A O 1
ATOM 1480 N N . ALA A 1 187 ? 9.100 -1.578 -19.958 1.00 92.38 187 ALA A N 1
ATOM 1481 C CA . ALA A 1 187 ? 8.778 -0.165 -20.190 1.00 92.38 187 ALA A CA 1
ATOM 1482 C C . ALA A 1 187 ? 9.661 0.799 -19.378 1.00 92.38 187 ALA A C 1
ATOM 1484 O O . ALA A 1 187 ? 9.775 1.980 -19.723 1.00 92.38 187 ALA A O 1
ATOM 1485 N N . TRP A 1 188 ? 10.268 0.313 -18.289 1.00 94.56 188 TRP A N 1
ATOM 1486 C CA . TRP A 1 188 ? 11.072 1.130 -17.388 1.00 94.56 188 TRP A CA 1
ATOM 1487 C C . TRP A 1 188 ? 12.376 1.571 -18.053 1.00 94.56 188 TRP A C 1
ATOM 1489 O O . TRP A 1 188 ? 13.188 0.740 -18.470 1.00 94.56 188 TRP A O 1
ATOM 1499 N N . ASP A 1 189 ? 12.613 2.882 -18.078 1.00 92.06 189 ASP A N 1
ATOM 1500 C CA . ASP A 1 189 ? 13.871 3.503 -18.482 1.00 92.06 189 ASP A CA 1
ATOM 1501 C C . ASP A 1 189 ? 15.099 2.755 -17.934 1.00 92.06 189 ASP A C 1
ATOM 1503 O O . ASP A 1 189 ? 15.315 2.658 -16.725 1.00 92.06 189 ASP A O 1
ATOM 1507 N N . THR A 1 190 ? 15.937 2.244 -18.841 1.00 91.12 190 THR A N 1
ATOM 1508 C CA . THR A 1 190 ? 17.202 1.571 -18.510 1.00 91.12 190 THR A CA 1
ATOM 1509 C C . THR A 1 190 ? 18.192 2.491 -17.797 1.00 91.12 190 THR A C 1
ATOM 1511 O O . THR A 1 190 ? 19.086 1.999 -17.115 1.00 91.12 190 THR A O 1
ATOM 1514 N N . GLY A 1 191 ? 18.064 3.811 -17.969 1.00 90.19 191 GLY A N 1
ATOM 1515 C CA . GLY A 1 191 ? 18.904 4.806 -17.304 1.00 90.19 191 GLY A CA 1
ATOM 1516 C C . GLY A 1 191 ? 18.467 5.151 -15.877 1.00 90.19 191 GLY A C 1
ATOM 1517 O O . GLY A 1 191 ? 19.198 5.847 -15.175 1.00 90.19 191 GLY A O 1
ATOM 1518 N N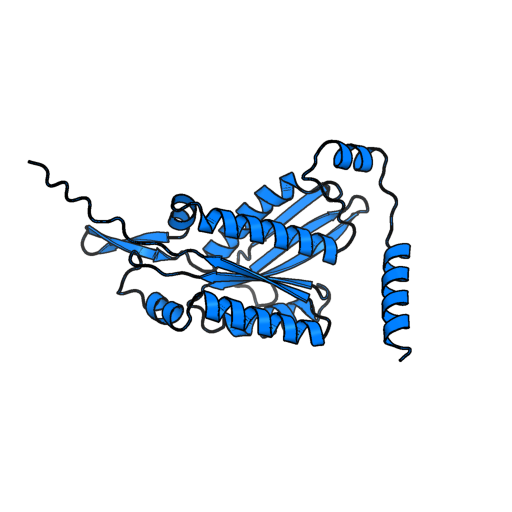 . ASP A 1 192 ? 17.295 4.694 -15.427 1.00 92.38 192 ASP A N 1
ATOM 1519 C CA . ASP A 1 192 ? 16.814 4.952 -14.071 1.00 92.38 192 ASP A CA 1
ATOM 1520 C C . ASP A 1 192 ? 17.451 3.976 -13.069 1.00 92.38 192 ASP A C 1
ATOM 1522 O O . ASP A 1 192 ? 17.209 2.767 -13.093 1.00 92.38 192 ASP A O 1
ATOM 1526 N N . SER A 1 193 ? 18.252 4.502 -12.140 1.00 94.25 193 SER A N 1
ATOM 1527 C CA . SER A 1 193 ? 18.965 3.700 -11.138 1.00 94.25 193 SER A CA 1
ATOM 1528 C C . SER A 1 193 ? 18.032 2.917 -10.203 1.00 94.25 193 SER A C 1
ATOM 1530 O O . SER A 1 193 ? 18.439 1.892 -9.642 1.00 94.25 193 SER A O 1
ATOM 1532 N N . ARG A 1 194 ? 16.776 3.359 -10.045 1.00 95.94 194 ARG A N 1
ATOM 1533 C CA . ARG A 1 194 ? 15.752 2.667 -9.250 1.00 95.94 194 ARG A CA 1
ATOM 1534 C C . ARG A 1 194 ? 15.361 1.327 -9.864 1.00 95.94 194 ARG A C 1
ATOM 1536 O O . ARG A 1 194 ? 15.037 0.406 -9.116 1.00 95.94 194 ARG A O 1
ATOM 1543 N N . ARG A 1 195 ? 15.484 1.168 -11.187 1.00 95.62 195 ARG A N 1
ATOM 1544 C CA . ARG A 1 195 ? 15.223 -0.099 -11.884 1.00 95.62 195 ARG A CA 1
ATOM 1545 C C . ARG A 1 195 ? 16.115 -1.212 -11.347 1.00 95.62 195 ARG A C 1
ATOM 1547 O O . ARG A 1 195 ? 15.629 -2.261 -10.932 1.00 95.62 195 ARG A O 1
ATOM 1554 N N . THR A 1 196 ? 17.419 -0.951 -11.284 1.00 95.19 196 THR A N 1
ATOM 1555 C CA . THR A 1 196 ? 18.402 -1.901 -10.748 1.00 95.19 196 THR A CA 1
ATOM 1556 C C . THR A 1 196 ? 18.168 -2.174 -9.265 1.00 95.19 196 THR A C 1
ATOM 1558 O O . THR A 1 196 ? 18.354 -3.300 -8.818 1.00 95.19 196 THR A O 1
ATOM 1561 N N . GLN A 1 197 ? 17.750 -1.168 -8.491 1.00 96.00 197 GLN A N 1
ATOM 1562 C CA . GLN A 1 197 ? 17.450 -1.331 -7.065 1.00 96.00 197 GLN A CA 1
ATOM 1563 C C . GLN A 1 197 ? 16.215 -2.208 -6.832 1.00 96.00 197 GLN A C 1
ATOM 1565 O O . GLN A 1 197 ? 16.283 -3.117 -6.006 1.00 96.00 197 GLN A O 1
ATOM 1570 N N . SER A 1 198 ? 15.139 -1.989 -7.592 1.00 95.69 198 SER A N 1
ATOM 1571 C CA . SER A 1 198 ? 13.931 -2.821 -7.557 1.00 95.69 198 SER A CA 1
ATOM 1572 C C . SER A 1 198 ? 14.240 -4.272 -7.934 1.00 95.69 198 SER A C 1
ATOM 1574 O O . SER A 1 198 ? 13.885 -5.202 -7.211 1.00 95.69 198 SER A O 1
ATOM 1576 N N . ALA A 1 199 ? 15.015 -4.469 -9.006 1.00 94.44 199 ALA A N 1
ATOM 1577 C CA . ALA A 1 199 ? 15.392 -5.788 -9.513 1.00 94.44 199 ALA A CA 1
ATOM 1578 C C . ALA A 1 199 ? 16.281 -6.611 -8.558 1.00 94.44 199 ALA A C 1
ATOM 1580 O O . ALA A 1 199 ? 16.476 -7.804 -8.787 1.00 94.44 199 ALA A O 1
ATOM 1581 N N . ARG A 1 200 ? 16.796 -6.027 -7.462 1.00 94.81 200 ARG A N 1
ATOM 1582 C CA . ARG A 1 200 ? 17.526 -6.776 -6.416 1.00 94.81 200 ARG A CA 1
ATOM 1583 C C . ARG A 1 200 ? 16.664 -7.846 -5.749 1.00 94.81 200 ARG A C 1
ATOM 1585 O O . ARG A 1 200 ? 17.204 -8.752 -5.116 1.00 94.81 200 ARG A O 1
ATOM 1592 N N . ARG A 1 201 ? 15.338 -7.727 -5.844 1.00 94.31 201 ARG A N 1
ATOM 1593 C CA . ARG A 1 201 ? 14.374 -8.694 -5.319 1.00 94.31 201 ARG A CA 1
ATOM 1594 C C . ARG A 1 201 ? 13.340 -9.000 -6.391 1.00 94.31 201 ARG A C 1
ATOM 1596 O O . ARG A 1 201 ? 12.841 -8.097 -7.057 1.00 94.31 201 ARG A O 1
ATOM 1603 N N . SER A 1 202 ? 12.992 -10.273 -6.538 1.00 96.81 202 SER A N 1
ATOM 1604 C CA . SER A 1 202 ? 11.779 -10.630 -7.267 1.00 96.81 202 SER A CA 1
ATOM 1605 C C . SER A 1 202 ? 10.552 -10.240 -6.445 1.00 96.81 202 SER A C 1
ATOM 1607 O O . SER A 1 202 ? 10.619 -10.135 -5.215 1.00 96.81 202 SER A O 1
ATOM 1609 N N . LEU A 1 203 ? 9.422 -10.063 -7.124 1.00 96.69 203 LEU A N 1
ATOM 1610 C CA . LEU A 1 203 ? 8.129 -9.814 -6.495 1.00 96.69 203 LEU A CA 1
ATOM 1611 C C . LEU A 1 203 ? 7.798 -10.866 -5.420 1.00 96.69 203 LEU A C 1
ATOM 1613 O O . LEU A 1 203 ? 7.414 -10.521 -4.302 1.00 96.69 203 LEU A O 1
ATOM 1617 N N . ASP A 1 204 ? 8.007 -12.147 -5.725 1.00 97.50 204 ASP A N 1
ATOM 1618 C CA . ASP A 1 204 ? 7.712 -13.239 -4.790 1.00 97.50 204 ASP A CA 1
ATOM 1619 C C . ASP A 1 204 ? 8.655 -13.261 -3.592 1.00 97.50 204 ASP A C 1
ATOM 1621 O O . ASP A 1 204 ? 8.213 -13.475 -2.461 1.00 97.50 204 ASP A O 1
ATOM 1625 N N . ARG A 1 205 ? 9.939 -12.950 -3.807 1.00 97.50 205 ARG A N 1
ATOM 1626 C CA . ARG A 1 205 ? 10.896 -12.811 -2.710 1.00 97.50 205 ARG A CA 1
ATOM 1627 C C . ARG A 1 205 ? 10.512 -11.656 -1.789 1.00 97.50 205 ARG A C 1
ATOM 1629 O O . ARG A 1 205 ? 10.538 -11.825 -0.576 1.00 97.50 205 ARG A O 1
ATOM 1636 N N . LEU A 1 206 ? 10.102 -10.514 -2.345 1.00 97.69 206 LEU A N 1
ATOM 1637 C CA . LEU A 1 206 ? 9.633 -9.377 -1.552 1.00 97.69 206 LEU A CA 1
ATOM 1638 C C . LEU A 1 206 ? 8.392 -9.743 -0.720 1.00 97.69 206 LEU A C 1
ATOM 1640 O O . LEU A 1 206 ? 8.345 -9.446 0.472 1.00 97.69 206 LEU A O 1
ATOM 1644 N N . ARG A 1 207 ? 7.416 -10.444 -1.315 1.00 97.81 207 ARG A N 1
ATOM 1645 C CA . ARG A 1 207 ? 6.238 -10.962 -0.595 1.00 97.81 207 ARG A CA 1
ATOM 1646 C C . ARG A 1 207 ? 6.632 -11.880 0.558 1.00 97.81 207 ARG A C 1
ATOM 1648 O O . ARG A 1 207 ? 6.073 -11.756 1.645 1.00 97.81 207 ARG A O 1
ATOM 1655 N N . GLN A 1 208 ? 7.566 -12.800 0.327 1.00 97.94 208 GLN A N 1
ATOM 1656 C CA . GLN A 1 208 ? 8.030 -13.737 1.347 1.00 97.94 208 GLN A CA 1
ATOM 1657 C C . GLN A 1 208 ? 8.748 -13.018 2.496 1.00 97.94 208 GLN A C 1
ATOM 1659 O O . GLN A 1 208 ? 8.402 -13.242 3.653 1.00 97.94 208 GLN A O 1
ATOM 1664 N N . GLU A 1 209 ? 9.700 -12.133 2.186 1.00 97.81 209 GLU A N 1
ATOM 1665 C CA . GLU A 1 209 ? 10.468 -11.376 3.184 1.00 97.81 209 GLU A CA 1
ATOM 1666 C C . GLU A 1 209 ? 9.539 -10.523 4.067 1.00 97.81 209 GLU A C 1
ATOM 1668 O O . GLU A 1 209 ? 9.634 -10.563 5.293 1.00 97.81 209 GLU A O 1
ATOM 1673 N N . LEU A 1 210 ? 8.572 -9.818 3.471 1.00 98.00 210 LEU A N 1
ATOM 1674 C CA . LEU A 1 210 ? 7.621 -8.997 4.226 1.00 98.00 210 LEU A CA 1
ATOM 1675 C C . LEU A 1 210 ? 6.668 -9.819 5.096 1.00 98.00 210 LEU A C 1
ATOM 1677 O O . LEU A 1 210 ? 6.395 -9.436 6.233 1.00 98.00 210 LEU A O 1
ATOM 1681 N N . ARG A 1 211 ? 6.178 -10.960 4.595 1.00 97.19 211 ARG A N 1
ATOM 1682 C CA . ARG A 1 211 ? 5.344 -11.876 5.390 1.00 97.19 211 ARG A CA 1
ATOM 1683 C C . ARG A 1 211 ? 6.106 -12.438 6.584 1.00 97.19 211 ARG A C 1
ATOM 1685 O O . ARG A 1 211 ? 5.519 -12.548 7.656 1.00 97.19 211 ARG A O 1
ATOM 1692 N N . GLN A 1 212 ? 7.392 -12.750 6.419 1.00 97.25 212 GLN A N 1
ATOM 1693 C CA . GLN A 1 212 ? 8.228 -13.201 7.529 1.00 97.25 212 GLN A CA 1
ATOM 1694 C C . GLN A 1 212 ? 8.344 -12.117 8.604 1.00 97.25 212 GLN A C 1
ATOM 1696 O O . GLN A 1 212 ? 8.071 -12.384 9.769 1.00 97.25 212 GLN A O 1
ATOM 1701 N N . HIS A 1 213 ? 8.646 -10.874 8.220 1.00 96.94 213 HIS A N 1
ATOM 1702 C CA . HIS A 1 213 ? 8.715 -9.775 9.184 1.00 96.94 213 HIS A CA 1
ATOM 1703 C C . HIS A 1 213 ? 7.379 -9.497 9.885 1.00 96.94 213 HIS A C 1
ATOM 1705 O O . HIS A 1 213 ? 7.364 -9.200 11.079 1.00 96.94 213 HIS A O 1
ATOM 1711 N N . ALA A 1 214 ? 6.255 -9.615 9.176 1.00 95.56 214 ALA A N 1
ATOM 1712 C CA . ALA A 1 214 ? 4.933 -9.504 9.785 1.00 95.56 214 ALA A CA 1
ATOM 1713 C C . ALA A 1 214 ? 4.669 -10.625 10.805 1.00 95.56 214 ALA A C 1
ATOM 1715 O O . ALA A 1 214 ? 4.128 -10.359 11.878 1.00 95.56 214 ALA A O 1
ATOM 1716 N N . ALA A 1 215 ? 5.082 -11.861 10.506 1.00 95.69 215 ALA A N 1
ATOM 1717 C CA . ALA A 1 215 ? 4.977 -12.986 11.433 1.00 95.69 215 ALA A CA 1
ATOM 1718 C C . ALA A 1 215 ? 5.857 -12.789 12.680 1.00 95.69 215 ALA A C 1
ATOM 1720 O O . ALA A 1 215 ? 5.408 -13.046 13.797 1.00 95.69 215 ALA A O 1
ATOM 1721 N N . ASP A 1 216 ? 7.072 -12.262 12.508 1.00 95.19 216 ASP A N 1
ATOM 1722 C CA . ASP A 1 216 ? 7.963 -11.937 13.624 1.00 95.19 216 ASP A CA 1
ATOM 1723 C C . ASP A 1 216 ? 7.333 -10.869 14.538 1.00 95.19 216 ASP A C 1
ATOM 1725 O O . ASP A 1 216 ? 7.344 -11.006 15.762 1.00 95.19 216 ASP A O 1
ATOM 1729 N N . LEU A 1 217 ? 6.725 -9.823 13.962 1.00 93.75 217 LEU A N 1
ATOM 1730 C CA . LEU A 1 217 ? 5.987 -8.793 14.707 1.00 93.75 217 LEU A CA 1
ATOM 1731 C C . LEU A 1 217 ? 4.773 -9.367 15.451 1.00 93.75 217 LEU A C 1
ATOM 1733 O O . LEU A 1 217 ? 4.528 -8.985 16.599 1.00 93.75 217 LEU A O 1
ATOM 1737 N N . ALA A 1 218 ? 4.064 -10.329 14.854 1.00 92.88 218 ALA A N 1
ATOM 1738 C CA . ALA A 1 218 ? 2.932 -10.997 15.496 1.00 92.88 218 ALA A CA 1
ATOM 1739 C C . ALA A 1 218 ? 3.349 -11.746 16.771 1.00 92.88 218 ALA A C 1
ATOM 1741 O O . ALA A 1 218 ? 2.609 -11.735 17.757 1.00 92.88 218 ALA A O 1
ATOM 1742 N N . GLY A 1 219 ? 4.567 -12.304 16.805 1.00 89.44 219 GLY A N 1
ATOM 1743 C CA . GLY A 1 219 ? 5.167 -12.879 18.017 1.00 89.44 219 GLY A CA 1
ATOM 1744 C C . GLY A 1 219 ? 5.336 -11.879 19.170 1.00 89.44 219 GLY A C 1
ATOM 1745 O O . GLY A 1 219 ? 5.399 -12.283 20.329 1.00 89.44 219 GLY A O 1
ATOM 1746 N N . HIS A 1 220 ? 5.337 -10.579 18.868 1.00 88.81 220 HIS A N 1
ATOM 1747 C CA . HIS A 1 220 ? 5.426 -9.475 19.827 1.00 88.81 220 HIS A CA 1
ATOM 1748 C C . HIS A 1 220 ? 4.074 -8.773 20.051 1.00 88.81 220 HIS A C 1
ATOM 1750 O O . HIS A 1 220 ? 4.027 -7.685 20.620 1.00 88.81 220 HIS A O 1
ATOM 1756 N N . GLY A 1 221 ? 2.966 -9.370 19.595 1.00 88.81 221 GLY A N 1
ATOM 1757 C CA . GLY A 1 221 ? 1.621 -8.813 19.749 1.00 88.81 221 GLY A CA 1
ATOM 1758 C C . GLY A 1 221 ? 1.266 -7.696 18.763 1.00 88.81 221 GLY A C 1
ATOM 1759 O O . GLY A 1 221 ? 0.216 -7.078 18.925 1.00 88.81 221 GLY A O 1
ATOM 1760 N N . ILE A 1 222 ? 2.095 -7.452 17.741 1.00 92.44 222 ILE A N 1
ATOM 1761 C CA . ILE A 1 222 ? 1.858 -6.449 16.695 1.00 92.44 222 ILE A CA 1
ATOM 1762 C C . ILE A 1 222 ? 1.346 -7.141 15.429 1.00 92.44 222 ILE A C 1
ATOM 1764 O O . ILE A 1 222 ? 2.002 -8.018 14.877 1.00 92.44 222 ILE A O 1
ATOM 1768 N N . THR A 1 223 ? 0.188 -6.723 14.925 1.00 94.50 223 THR A N 1
ATOM 1769 C CA . THR A 1 223 ? -0.419 -7.269 13.703 1.00 94.50 223 THR A CA 1
ATOM 1770 C C . THR A 1 223 ? -0.223 -6.312 12.530 1.00 94.50 223 THR A C 1
ATOM 1772 O O . THR A 1 223 ? -0.972 -5.348 12.372 1.00 94.50 223 THR A O 1
ATOM 1775 N N . ALA A 1 224 ? 0.767 -6.595 11.682 1.00 95.56 224 ALA A N 1
ATOM 1776 C CA . ALA A 1 224 ? 0.990 -5.872 10.432 1.00 95.56 224 ALA A CA 1
ATOM 1777 C C . ALA A 1 224 ? 0.348 -6.619 9.250 1.00 95.56 224 ALA A C 1
ATOM 1779 O O . ALA A 1 224 ? 0.783 -7.712 8.883 1.00 95.56 224 ALA A O 1
ATOM 1780 N N . HIS A 1 225 ? -0.670 -6.024 8.628 1.00 96.69 225 HIS A N 1
ATOM 1781 C CA . HIS A 1 225 ? -1.263 -6.555 7.401 1.00 96.69 225 HIS A CA 1
ATOM 1782 C C . HIS A 1 225 ? -0.421 -6.135 6.197 1.00 96.69 225 HIS A C 1
ATOM 1784 O O . HIS A 1 225 ? -0.336 -4.953 5.876 1.00 96.69 225 HIS A O 1
ATOM 1790 N N . VAL A 1 226 ? 0.204 -7.102 5.527 1.00 97.62 226 VAL A N 1
ATOM 1791 C CA . VAL A 1 226 ? 1.082 -6.846 4.377 1.00 97.62 226 VAL A CA 1
ATOM 1792 C C . VAL A 1 226 ? 0.307 -6.956 3.072 1.00 97.62 226 VAL A C 1
ATOM 1794 O O . VAL A 1 226 ? -0.261 -8.007 2.775 1.00 97.62 226 VAL A O 1
ATOM 1797 N N . CYS A 1 227 ? 0.388 -5.914 2.248 1.00 97.81 227 CYS A N 1
ATOM 1798 C CA . CYS A 1 227 ? -0.032 -5.938 0.855 1.00 97.81 227 CYS A CA 1
ATOM 1799 C C . CYS A 1 227 ? 1.161 -5.628 -0.060 1.00 97.81 227 CYS A C 1
ATOM 1801 O O . CYS A 1 227 ? 1.921 -4.693 0.191 1.00 97.81 227 CYS A O 1
ATOM 1803 N N . VAL A 1 228 ? 1.338 -6.417 -1.123 1.00 98.12 228 VAL A N 1
ATOM 1804 C CA . VAL A 1 228 ? 2.347 -6.149 -2.157 1.00 98.12 228 VAL A CA 1
ATOM 1805 C C . VAL A 1 228 ? 1.639 -5.944 -3.487 1.00 98.12 228 VAL A C 1
ATOM 1807 O O . VAL A 1 228 ? 1.100 -6.898 -4.055 1.00 98.12 228 VAL A O 1
ATOM 1810 N N . LEU A 1 229 ? 1.657 -4.704 -3.963 1.00 98.12 229 LEU A N 1
ATOM 1811 C CA . LEU A 1 229 ? 1.043 -4.279 -5.214 1.00 98.12 229 LEU A CA 1
ATOM 1812 C C . LEU A 1 229 ? 2.008 -4.527 -6.367 1.00 98.12 229 LEU A C 1
ATOM 1814 O O . LEU A 1 229 ? 3.182 -4.176 -6.276 1.00 98.12 229 LEU A O 1
ATOM 1818 N N . ASP A 1 230 ? 1.514 -5.126 -7.444 1.00 97.75 230 ASP A N 1
ATOM 1819 C CA . ASP A 1 230 ? 2.301 -5.386 -8.645 1.00 97.75 230 ASP A CA 1
ATOM 1820 C C . ASP A 1 230 ? 2.026 -4.308 -9.699 1.00 97.75 230 ASP A C 1
ATOM 1822 O O . ASP A 1 230 ? 0.977 -4.295 -10.342 1.00 97.75 230 ASP A O 1
ATOM 1826 N N . ALA A 1 231 ? 2.970 -3.383 -9.850 1.00 97.12 231 ALA A N 1
ATOM 1827 C CA . ALA A 1 231 ? 2.922 -2.285 -10.807 1.00 97.12 231 ALA A CA 1
ATOM 1828 C C . ALA A 1 231 ? 3.757 -2.577 -12.068 1.00 97.12 231 ALA A C 1
ATOM 1830 O O . ALA A 1 231 ? 4.193 -1.649 -12.749 1.00 97.12 231 ALA A O 1
ATOM 1831 N N . TRP A 1 232 ? 4.011 -3.850 -12.390 1.00 96.38 232 TRP A N 1
ATOM 1832 C CA . TRP A 1 232 ? 4.790 -4.248 -13.563 1.00 96.38 232 TRP A CA 1
ATOM 1833 C C . TRP A 1 232 ? 4.220 -3.700 -14.880 1.00 96.38 232 TRP A C 1
ATOM 1835 O O . TRP A 1 232 ? 3.039 -3.888 -15.202 1.00 96.38 232 TRP A O 1
ATOM 1845 N N . LEU A 1 233 ? 5.080 -3.075 -15.691 1.00 94.94 233 LEU A N 1
ATOM 1846 C CA . LEU A 1 233 ? 4.702 -2.519 -16.988 1.00 94.94 233 LEU A CA 1
ATOM 1847 C C . LEU A 1 233 ? 5.645 -2.988 -18.101 1.00 94.94 233 LEU A C 1
ATOM 1849 O O . LEU A 1 233 ? 6.826 -2.649 -18.147 1.00 94.94 233 LEU A O 1
ATOM 1853 N N . GLU A 1 234 ? 5.096 -3.755 -19.040 1.00 92.12 234 GLU A N 1
ATOM 1854 C CA . GLU A 1 234 ? 5.783 -4.076 -20.294 1.00 92.12 234 GLU A CA 1
ATOM 1855 C C . GLU A 1 234 ? 5.695 -2.913 -21.275 1.00 92.12 234 GLU A C 1
ATOM 1857 O O . GLU A 1 234 ? 4.663 -2.238 -21.322 1.00 92.12 234 GLU A O 1
ATOM 1862 N N . ALA A 1 235 ? 6.746 -2.688 -22.064 1.00 85.25 235 ALA A N 1
ATOM 1863 C CA . ALA A 1 235 ? 6.678 -1.783 -23.200 1.00 85.25 235 ALA A CA 1
ATOM 1864 C C . ALA A 1 235 ? 5.609 -2.292 -24.174 1.00 85.25 235 ALA A C 1
ATOM 1866 O O . ALA A 1 235 ? 5.434 -3.503 -24.334 1.00 85.25 235 ALA A O 1
ATOM 1867 N N . ASP A 1 236 ? 4.880 -1.379 -24.814 1.00 78.69 236 ASP A N 1
ATOM 1868 C CA . ASP A 1 236 ? 4.067 -1.783 -25.954 1.00 78.69 236 ASP A CA 1
ATOM 1869 C C . ASP A 1 236 ? 5.023 -2.358 -27.005 1.00 78.69 236 ASP A C 1
ATOM 1871 O O . ASP A 1 236 ? 6.077 -1.771 -27.275 1.00 78.69 236 ASP A O 1
ATOM 1875 N N . ALA A 1 237 ? 4.693 -3.527 -27.563 1.00 53.03 237 ALA A N 1
ATOM 1876 C CA . ALA A 1 237 ? 5.398 -4.001 -28.744 1.00 53.03 237 ALA A CA 1
ATOM 1877 C C . ALA A 1 237 ? 5.338 -2.860 -29.760 1.00 53.03 237 ALA A C 1
ATOM 1879 O O . ALA A 1 237 ? 4.247 -2.349 -30.007 1.00 53.03 237 ALA A O 1
ATOM 1880 N N . LEU A 1 238 ? 6.491 -2.423 -30.276 1.00 42.09 238 LEU A N 1
ATOM 1881 C CA . LEU A 1 238 ? 6.558 -1.446 -31.357 1.00 42.09 238 LEU A CA 1
ATOM 1882 C C . LEU A 1 238 ? 5.624 -1.945 -32.463 1.00 42.09 238 LEU A C 1
ATOM 1884 O O . LEU A 1 238 ? 5.973 -2.855 -33.211 1.00 42.09 238 LEU A O 1
ATOM 1888 N N . SER A 1 239 ? 4.406 -1.410 -32.522 1.00 37.56 239 SER A N 1
ATOM 1889 C CA . SER A 1 239 ? 3.547 -1.571 -33.676 1.00 37.56 239 SER A CA 1
ATOM 1890 C C . SER A 1 239 ? 4.250 -0.797 -34.770 1.00 37.56 239 SER A C 1
ATOM 1892 O O . SER A 1 239 ? 4.197 0.432 -34.807 1.00 37.56 239 SER A O 1
ATOM 1894 N N . ASP A 1 240 ? 4.986 -1.551 -35.575 1.00 38.12 240 ASP A N 1
ATOM 1895 C CA . ASP A 1 240 ? 5.591 -1.157 -36.830 1.00 38.12 240 ASP A CA 1
ATOM 1896 C C . ASP A 1 240 ? 4.468 -0.673 -37.757 1.00 38.12 240 ASP A C 1
ATOM 1898 O O . ASP A 1 240 ? 3.889 -1.418 -38.543 1.00 38.12 240 ASP A O 1
ATOM 1902 N N . GLN A 1 241 ? 4.053 0.576 -37.564 1.00 36.09 241 GLN A N 1
ATOM 1903 C CA . GLN A 1 241 ? 3.269 1.326 -38.527 1.00 36.09 241 GLN A CA 1
ATOM 1904 C C . GLN A 1 241 ? 4.172 2.427 -39.056 1.00 36.09 241 GLN A C 1
ATOM 1906 O O . GLN A 1 241 ? 4.147 3.572 -38.608 1.00 36.09 241 GLN A O 1
ATOM 1911 N N . SER A 1 242 ? 5.007 2.028 -40.011 1.00 31.36 242 SER A N 1
ATOM 1912 C CA . SER A 1 242 ? 5.577 2.946 -40.986 1.00 31.36 242 SER A CA 1
ATOM 1913 C C . SER A 1 242 ? 4.420 3.599 -41.760 1.00 31.36 242 SER A C 1
ATOM 1915 O O . SER A 1 242 ? 3.601 2.866 -42.322 1.00 31.36 242 SER A O 1
ATOM 1917 N N . PRO A 1 243 ? 4.301 4.937 -41.809 1.00 46.38 243 PRO A N 1
ATOM 1918 C CA . PRO A 1 243 ? 3.397 5.572 -42.752 1.00 46.38 243 PRO A CA 1
ATOM 1919 C C . PRO A 1 243 ? 4.030 5.470 -44.145 1.00 46.38 243 PRO A C 1
ATOM 1921 O O . PRO A 1 243 ? 5.151 5.940 -44.356 1.00 46.38 243 PRO A O 1
ATOM 1924 N N . GLY A 1 244 ? 3.332 4.786 -45.053 1.00 47.94 244 GLY A N 1
ATOM 1925 C CA . GLY A 1 244 ? 3.594 4.843 -46.493 1.00 47.94 244 GLY A CA 1
ATOM 1926 C C . GLY A 1 244 ? 3.119 6.147 -47.117 1.00 47.94 244 GLY A C 1
ATOM 1927 O O . GLY A 1 244 ? 2.323 6.866 -46.468 1.00 47.94 244 GLY A O 1
#

Foldseek 3Di:
DCVVVVVVVVVVVVVVVLDDDDDPQLVVLCVVAVQADDDSALVSVQVQLLVLLVVVQVCLVVDQVSLCVQWDFDDDPNDGDFIDGHDQLVVLVVSQVSSLVSVVSYHSFFPHWHWDADDDPDPLLAARIWIWTAGPVRDIRIAGEHEEELLDPCLLPCVCPRVQPRQDVDPNHQEHEYEYEQEAEDRHDPPDPSRVSSVVDDLVRSVVSNVVVQVVSVVVVHHYSYDYHYSYHYDDDPPPPDPD

Organism: NCBI:txid47759

Secondary structure (DSSP, 8-state):
--HHHHHHHHHHHHHHHS-PPPPHHHHHHHHT-TT-B---SHHHHHHHHHHHHHHHHHHHHH-HHHHHTTEEEEEETTEEEEEEEPPHHHHHHHHHHHHHHHHHTTBSSEEEEEEEE--S---TTS-SEEEEEEETTSPEEEEEEEEEETTSTTTTTHIIIIIIIIITTTTT-SEEEEEEEE--STTB-TT-HHHHHHTTS-HHHHHHHHHHHHHHHHTTT-EEEEEEEE---PPPP-------

pLDDT: mean 78.93, std 19.57, range [31.36, 98.44]

Sequence (244 aa):
MWLQADAVQMRDTVRAQAWLPLTAAEVREVLTSPSRRITGSREQFTAVVAEALGDIADDLRTDRALRAQLWHRRRRNNDWVSYVPAEEREMSTWLARELERRLRDRAAVLREVEINPRLAETDGDIPDLLAVAHTTGAQALSVPGEVKCSWHRQVVTAIRDQLGLRYLQGPQGTTGVYVAVYFGGSAWDTGDSRRTQSARRSLDRLRQELRQHAADLAGHGITAHVCVLDAWLEADALSDQSPG